Protein AF-0000000084948182 (afdb_homodimer)

Secondary structure (DSSP, 8-state):
---TT---STT-EEEEEEEBGGG--GGGSHHHHHHHHHHHHHHHHHS-EEEEEEEE-SSEEEEEEEE-TT--HHHHHHHHHHHHHHHHHHHHHHS--TTHHHHHHHHHHTTTT-SS--S---BPSS--EEE--SHHHHHHHHHHHHHHHHHTTS-SSGGGSTTBTHHHHTT---SS--------/---TT---STT-EEEEEEEBGGG--GGGSHHHHHHHHHHHHHHHHHS-EEEEEEEE-SSEEEEEEEE-TT--HHHHHHHHHHHHHHHHHHHHHHS--TTHHHHHHHHHHTTTT-SS--S---BPSS--EEE--SHHHHHHHHHHHHHHHHHTTS-SSGGGSTTBTHHHHTT---SS--------

Organism: Flavobacterium columnare (strain ATCC 49512 / CIP 103533 / TG 44/87) (NCBI:txid1041826)

Radius of gyration: 22.29 Å; Cα contacts (8 Å, |Δi|>4): 645; chains: 2; bounding box: 52×66×44 Å

InterPro domains:
  IPR002686 Transposase IS200-like [PF01797] (32-114)
  IPR002686 Transposase IS200-like [SM01321] (9-148)
  IPR036515 Transposase IS200-like superfamily [G3DSA:3.30.70.1290] (1-178)
  IPR036515 Transposase IS200-like superfamily [SSF143422] (1-153)
  IPR052715 REP-associated tyrosine transposase [PTHR36966] (4-156)

Foldseek 3Di:
DPPPFFQQDAPFKKKWKWFWVVNQQLQVDPVLLVLLQVLVVCCVVPVQKAWAKWDDGRTMIITTIHHHPPGGPNVSVVVSQVSSQVVSLCCLVPDDDPCNVVQQVVQQVVCVVPPDPDRGGTIDPDIGIDTDDDLVSVVVSRCVRQCVCCVVPVDVGSCVRARICVVVVVVHDHSHDHDHDPSD/DPPPQFQQDAPFKKKWKWFWVVNQQLQVDPVLLVLLQVLVVCCVVPVQKAWAKWDDGRTMIITTIHHHPPGGPNVSVVVSQVSSQVVSLCCLVPDDDPCNVVQQVVQQVVCVVPPDPDRGGTIDPDIRIDTDDDLVVVVVSRCVRQCVCCVVPVDVGSCPRAAICVVVVVVHDHSHDHDHDPSD

Solvent-accessible surface area (backbone atoms only — not comparable to full-atom values): 19674 Å² total; per-residue (Å²): 129,90,70,79,47,66,53,80,58,67,72,46,45,31,40,33,39,42,41,28,42,66,53,44,58,64,41,74,39,49,71,47,44,47,52,52,46,53,51,52,51,47,34,40,76,74,48,37,38,42,41,53,36,33,23,61,47,41,33,37,36,37,36,32,31,29,21,32,95,85,31,47,41,58,58,52,52,50,50,50,51,54,53,46,39,54,51,48,52,48,45,43,71,76,39,97,49,86,40,36,67,66,50,52,52,50,21,32,58,66,21,69,83,47,88,61,98,52,69,63,39,48,60,41,87,76,39,61,40,41,81,54,87,45,69,70,52,47,52,50,49,51,50,50,43,31,37,47,48,30,77,52,48,48,13,86,45,40,54,36,34,42,59,26,38,32,12,55,78,67,73,43,86,66,87,66,89,58,52,80,76,78,86,118,128,92,72,73,49,67,56,81,59,67,71,45,45,31,40,33,40,42,42,29,43,66,54,44,58,63,41,73,39,50,71,48,45,49,52,52,46,52,52,51,52,47,34,39,75,73,47,36,39,45,40,53,38,33,21,62,46,41,30,37,34,38,36,33,32,29,20,32,96,84,31,48,42,57,57,52,51,50,51,50,51,54,52,46,38,54,50,49,51,49,46,43,71,76,40,97,50,87,41,34,66,65,50,52,52,48,21,32,57,66,22,70,83,47,87,60,99,53,69,64,38,47,59,41,87,75,38,64,39,42,80,54,87,46,70,69,51,47,51,51,50,51,49,49,44,33,37,47,49,32,75,53,47,48,15,84,47,39,53,38,34,42,61,27,36,32,12,56,80,66,71,42,85,66,89,66,88,58,52,81,76,79,86,120

Nearest PDB structures (foldseek):
  2xma-assembly1_B  TM=6.933E-01  e=3.700E-06  Deinococcus radiodurans
  2a6m-assembly2_A-2  TM=6.933E-01  e=4.377E-05  Helicobacter pylori
  2xo6-assembly1_D  TM=6.467E-01  e=1.961E-05  Deinococcus radiodurans
  2f5g-assembly1_B  TM=6.924E-01  e=6.744E-05  Saccharolobus solfataricus
  2xqc-assembly1_A  TM=6.250E-01  e=2.219E-05  Deinococcus radiodurans

Sequence (368 aa):
MSTKYKATTTEECYFITITTVGWIDVFTRLNQKQNIIKALQYCQSNKGLEIYAYCIMSNHIHILCKATKGFILSDIIRDFKKFTSKKNIQTIIDEPESRREWMLDYFKKSCEHLKRHQTYKVWQDGYHAEHIFSNKFIKQKLEYIHFNPVKDKIVALPKDYYFSSARNYAGLENDLEVILLSLFMSTKYKATTTEECYFITITTVGWIDVFTRLNQKQNIIKALQYCQSNKGLEIYAYCIMSNHIHILCKATKGFILSDIIRDFKKFTSKKNIQTIIDEPESRREWMLDYFKKSCEHLKRHQTYKVWQDGYHAEHIFSNKFIKQKLEYIHFNPVKDKIVALPKDYYFSSARNYAGLENDLEVILLSLF

pLDDT: mean 91.99, std 14.53, range [26.12, 98.94]

Structure (mmCIF, N/CA/C/O backbone):
data_AF-0000000084948182-model_v1
#
loop_
_entity.id
_entity.type
_entity.pdbx_description
1 polymer 'Transposase IS200-like domain-containing protein'
#
loop_
_atom_site.group_PDB
_atom_site.id
_atom_site.type_symbol
_atom_site.label_atom_id
_atom_site.label_alt_id
_atom_site.label_comp_id
_atom_site.label_asym_id
_atom_site.label_entity_id
_atom_site.label_seq_id
_atom_site.pdbx_PDB_ins_code
_atom_site.Cartn_x
_atom_site.Cartn_y
_atom_site.Cartn_z
_atom_site.occupancy
_atom_site.B_iso_or_equiv
_atom_site.auth_seq_id
_atom_site.auth_comp_id
_atom_site.auth_asym_id
_atom_site.auth_atom_id
_atom_site.pdbx_PDB_model_num
ATOM 1 N N . MET A 1 1 ? 13.398 31.297 -2.914 1 26.12 1 MET A N 1
ATOM 2 C CA . MET A 1 1 ? 12.875 30.547 -1.781 1 26.12 1 MET A CA 1
ATOM 3 C C . MET A 1 1 ? 11.344 30.5 -1.825 1 26.12 1 MET A C 1
ATOM 5 O O . MET A 1 1 ? 10.68 31.5 -1.564 1 26.12 1 MET A O 1
ATOM 9 N N . SER A 1 2 ? 10.539 29.781 -2.709 1 31.64 2 SER A N 1
ATOM 10 C CA . SER A 1 2 ? 9.211 30.078 -3.242 1 31.64 2 SER A CA 1
ATOM 11 C C . SER A 1 2 ? 8.164 30.125 -2.133 1 31.64 2 SER A C 1
ATOM 13 O O . SER A 1 2 ? 8.039 29.188 -1.353 1 31.64 2 SER A O 1
ATOM 15 N N . THR A 1 3 ? 7.836 31.234 -1.439 1 33.69 3 THR A N 1
ATOM 16 C CA . THR A 1 3 ? 6.984 31.781 -0.388 1 33.69 3 THR A CA 1
ATOM 17 C C . THR A 1 3 ? 5.57 31.219 -0.487 1 33.69 3 THR A C 1
ATOM 19 O O . THR A 1 3 ? 4.715 31.516 0.351 1 33.69 3 THR A O 1
ATOM 22 N N . LYS A 1 4 ? 5.066 30.922 -1.655 1 41.5 4 LYS A N 1
ATOM 23 C CA . LYS A 1 4 ? 3.643 30.891 -1.971 1 41.5 4 LYS A CA 1
ATOM 24 C C . LYS A 1 4 ? 2.898 29.922 -1.065 1 41.5 4 LYS A C 1
ATOM 26 O O . LYS A 1 4 ? 1.697 30.078 -0.833 1 41.5 4 LYS A O 1
ATOM 31 N N . TYR A 1 5 ? 3.352 28.672 -0.792 1 43.38 5 TYR A N 1
ATOM 32 C CA . TYR A 1 5 ? 2.457 27.625 -0.326 1 43.38 5 TYR A CA 1
ATOM 33 C C . TYR A 1 5 ? 2.475 27.516 1.194 1 43.38 5 TYR A C 1
ATOM 35 O O . TYR A 1 5 ? 2.15 26.469 1.76 1 43.38 5 TYR A O 1
ATOM 43 N N . LYS A 1 6 ? 3.115 28.578 1.906 1 45 6 LYS A N 1
ATOM 44 C CA . LYS A 1 6 ? 3.193 28.5 3.361 1 45 6 LYS A CA 1
ATOM 45 C C . LYS A 1 6 ? 1.961 29.109 4.016 1 45 6 LYS A C 1
ATOM 47 O O . LYS A 1 6 ? 1.535 30.203 3.641 1 45 6 LYS A O 1
ATOM 52 N N . ALA A 1 7 ? 0.989 28.406 4.711 1 50.91 7 ALA A N 1
ATOM 53 C CA . ALA A 1 7 ? -0.194 28.859 5.438 1 50.91 7 ALA A CA 1
ATOM 54 C C . ALA A 1 7 ? 0.195 29.656 6.68 1 50.91 7 ALA A C 1
ATOM 56 O O . ALA A 1 7 ? 0.324 29.094 7.77 1 50.91 7 ALA A O 1
ATOM 57 N N . THR A 1 8 ? 0.703 30.891 6.574 1 44.62 8 THR A N 1
ATOM 58 C CA . THR A 1 8 ? 1.106 31.719 7.707 1 44.62 8 THR A CA 1
ATOM 59 C C . THR A 1 8 ? -0.109 32.375 8.359 1 44.62 8 THR A C 1
ATOM 61 O O . THR A 1 8 ? 0.02 33.062 9.375 1 44.62 8 THR A O 1
ATOM 64 N N . THR A 1 9 ? -1.316 32.25 7.621 1 49.97 9 THR A N 1
ATOM 65 C CA . THR A 1 9 ? -2.441 32.938 8.234 1 49.97 9 THR A CA 1
ATOM 66 C C . THR A 1 9 ? -3.176 32.031 9.211 1 49.97 9 THR A C 1
ATOM 68 O O . THR A 1 9 ? -3.227 30.812 9.008 1 49.97 9 THR A O 1
ATOM 71 N N . THR A 1 10 ? -3.564 32.562 10.438 1 61.81 10 THR A N 1
ATOM 72 C CA . THR A 1 10 ? -4.387 31.875 11.438 1 61.81 10 THR A CA 1
ATOM 73 C C . THR A 1 10 ? -5.824 31.734 10.945 1 61.81 10 THR A C 1
ATOM 75 O O . THR A 1 10 ? -6.27 32.5 10.078 1 61.81 10 THR A O 1
ATOM 78 N N . GLU A 1 11 ? -6.445 30.656 11.172 1 66.56 11 GLU A N 1
ATOM 79 C CA . GLU A 1 11 ? -7.879 30.391 11.102 1 66.56 11 GLU A CA 1
ATOM 80 C C . GLU A 1 11 ? -8.32 30.125 9.656 1 66.56 11 GLU A C 1
ATOM 82 O O . GLU A 1 11 ? -9.445 30.469 9.281 1 66.56 11 GLU A O 1
ATOM 87 N N . GLU A 1 12 ? -7.387 29.859 8.789 1 85.25 12 GLU A N 1
ATOM 88 C CA . GLU A 1 12 ? -7.777 29.469 7.441 1 85.25 12 GLU A CA 1
ATOM 89 C C . GLU A 1 12 ? -7.637 27.969 7.246 1 85.25 12 GLU A C 1
ATOM 91 O O . GLU A 1 12 ? -6.777 27.328 7.855 1 85.25 12 GLU A O 1
ATOM 96 N N . CYS A 1 13 ? -8.547 27.5 6.445 1 92.38 13 CYS A N 1
ATOM 97 C CA . CYS A 1 13 ? -8.547 26.078 6.129 1 92.38 13 CYS A CA 1
ATOM 98 C C . CYS A 1 13 ? -7.613 25.781 4.961 1 92.38 13 CYS A C 1
ATOM 100 O O . CYS A 1 13 ? -7.59 26.516 3.977 1 92.38 13 CYS A O 1
ATOM 102 N N . TYR A 1 14 ? -6.777 24.75 5.102 1 96.06 14 TYR A N 1
ATOM 103 C CA . TYR A 1 14 ? -5.809 24.391 4.074 1 96.06 14 TYR A CA 1
ATOM 104 C C . TYR A 1 14 ? -5.898 22.906 3.734 1 96.06 14 TYR A C 1
ATOM 106 O O . TYR A 1 14 ? -6.18 22.078 4.609 1 96.06 14 TYR A O 1
ATOM 114 N N . PHE A 1 15 ? -5.695 22.625 2.447 1 97.5 15 PHE A N 1
ATOM 115 C CA . PHE A 1 15 ? -5.367 21.266 2.006 1 97.5 15 PHE A CA 1
ATOM 116 C C . PHE A 1 15 ? -3.855 21.078 1.947 1 97.5 15 PHE A C 1
ATOM 118 O O . PHE A 1 15 ? -3.156 21.797 1.236 1 97.5 15 PHE A O 1
ATOM 125 N N . ILE A 1 16 ? -3.318 20.109 2.695 1 97.44 16 ILE A N 1
ATOM 126 C CA . ILE A 1 16 ? -1.871 19.922 2.725 1 97.44 16 ILE A CA 1
ATOM 127 C C . ILE A 1 16 ? -1.526 18.484 2.309 1 97.44 16 ILE A C 1
ATOM 129 O O . ILE A 1 16 ? -2.316 17.562 2.52 1 97.44 16 ILE A O 1
ATOM 133 N N . THR A 1 17 ? -0.4 18.344 1.721 1 98.19 17 THR A N 1
ATOM 134 C CA . THR A 1 17 ? 0.191 17.047 1.374 1 98.19 17 THR A CA 1
ATOM 135 C C . THR A 1 17 ? 1.615 16.953 1.913 1 98.19 17 THR A C 1
ATOM 137 O O . THR A 1 17 ? 2.447 17.812 1.656 1 98.19 17 THR A O 1
ATOM 140 N N . ILE A 1 18 ? 1.878 15.969 2.684 1 98.25 18 ILE A N 1
ATOM 141 C CA . ILE A 1 18 ? 3.207 15.656 3.199 1 98.25 18 ILE A CA 1
ATOM 142 C C . ILE A 1 18 ? 3.703 14.352 2.588 1 98.25 18 ILE A C 1
ATOM 144 O O . ILE A 1 18 ? 2.982 13.352 2.582 1 98.25 18 ILE A O 1
ATOM 148 N N . THR A 1 19 ? 4.906 14.375 2.076 1 98.5 19 THR A N 1
ATOM 149 C CA . THR A 1 19 ? 5.414 13.258 1.297 1 98.5 19 THR A CA 1
ATOM 150 C C . THR A 1 19 ? 6.766 12.789 1.836 1 98.5 19 THR A C 1
ATOM 152 O O . THR A 1 19 ? 7.598 13.609 2.232 1 98.5 19 THR A O 1
ATOM 155 N N . THR A 1 20 ? 7.039 11.547 1.843 1 98.69 20 THR A N 1
ATOM 156 C CA . THR A 1 20 ? 8.328 11.008 2.264 1 98.69 20 THR A CA 1
ATOM 157 C C . THR A 1 20 ? 9.391 11.266 1.203 1 98.69 20 THR A C 1
ATOM 159 O O . THR A 1 20 ? 9.086 11.32 0.011 1 98.69 20 THR A O 1
ATOM 162 N N . VAL A 1 21 ? 10.594 11.406 1.642 1 97.88 21 VAL A N 1
ATOM 163 C CA . VAL A 1 21 ? 11.688 11.586 0.697 1 97.88 21 VAL A CA 1
ATOM 164 C C . VAL A 1 21 ? 11.82 10.344 -0.182 1 97.88 21 VAL A C 1
ATOM 166 O O . VAL A 1 21 ? 11.672 9.219 0.298 1 97.88 21 VAL A O 1
ATOM 169 N N . GLY A 1 22 ? 12.039 10.57 -1.475 1 97.69 22 GLY A N 1
ATOM 170 C CA . GLY A 1 22 ? 12.18 9.477 -2.418 1 97.69 22 GLY A CA 1
ATOM 171 C C . GLY A 1 22 ? 10.875 8.75 -2.689 1 97.69 22 GLY A C 1
ATOM 172 O O . GLY A 1 22 ? 10.867 7.715 -3.363 1 97.69 22 GLY A O 1
ATOM 173 N N . TRP A 1 23 ? 9.797 9.242 -2.078 1 98.5 23 TRP A N 1
ATOM 174 C CA . TRP A 1 23 ? 8.5 8.594 -2.203 1 98.5 23 TRP A CA 1
ATOM 175 C C . TRP A 1 23 ? 8.547 7.156 -1.686 1 98.5 23 TRP A C 1
ATOM 177 O O . TRP A 1 23 ? 7.91 6.266 -2.248 1 98.5 23 TRP A O 1
ATOM 187 N N . ILE A 1 24 ? 9.453 7.004 -0.713 1 98.75 24 ILE A N 1
ATOM 188 C CA . ILE A 1 24 ? 9.562 5.688 -0.094 1 98.75 24 ILE A CA 1
ATOM 189 C C . ILE A 1 24 ? 8.25 5.332 0.598 1 98.75 24 ILE A C 1
ATOM 191 O O . ILE A 1 24 ? 7.664 6.16 1.296 1 98.75 24 ILE A O 1
ATOM 195 N N . ASP A 1 25 ? 7.762 4.121 0.444 1 98.81 25 ASP A N 1
ATOM 196 C CA . ASP A 1 25 ? 6.457 3.676 0.923 1 98.81 25 ASP A CA 1
ATOM 197 C C . ASP A 1 25 ? 6.52 3.266 2.393 1 98.81 25 ASP A C 1
ATOM 199 O O . ASP A 1 25 ? 6.254 2.111 2.73 1 98.81 25 ASP A O 1
ATOM 203 N N . VAL A 1 26 ? 6.727 4.215 3.195 1 98.81 26 VAL A N 1
ATOM 204 C CA . VAL A 1 26 ? 6.895 3.996 4.629 1 98.81 26 VAL A CA 1
ATOM 205 C C . VAL A 1 26 ? 5.586 3.494 5.23 1 98.81 26 VAL A C 1
ATOM 207 O O . VAL A 1 26 ? 5.59 2.643 6.125 1 98.81 26 VAL A O 1
ATOM 210 N N . PHE A 1 27 ? 4.469 3.871 4.688 1 98.75 27 PHE A N 1
ATOM 211 C CA . PHE A 1 27 ? 3.172 3.689 5.332 1 98.75 27 PHE A CA 1
ATOM 212 C C . PHE A 1 27 ? 2.457 2.463 4.777 1 98.75 27 PHE A C 1
ATOM 214 O O . PHE A 1 27 ? 1.226 2.422 4.738 1 98.75 27 PHE A O 1
ATOM 221 N N . THR A 1 28 ? 3.244 1.509 4.301 1 98.56 28 THR A N 1
ATOM 222 C CA . THR A 1 28 ? 2.682 0.196 4.004 1 98.56 28 THR A CA 1
ATOM 223 C C . THR A 1 28 ? 2.676 -0.685 5.25 1 98.56 28 THR A C 1
ATOM 225 O O . THR A 1 28 ? 2.035 -1.737 5.273 1 98.56 28 THR A O 1
ATOM 228 N N . ARG A 1 29 ? 3.34 -0.241 6.277 1 98.56 29 ARG A N 1
ATOM 229 C CA . ARG A 1 29 ? 3.377 -0.957 7.547 1 98.56 29 ARG A CA 1
ATOM 230 C C . ARG A 1 29 ? 2.418 -0.333 8.555 1 98.56 29 ARG A C 1
ATOM 232 O O . ARG A 1 29 ? 2.391 0.888 8.719 1 98.56 29 ARG A O 1
ATOM 239 N N . LEU A 1 30 ? 1.745 -1.144 9.25 1 98.5 30 LEU A N 1
ATOM 240 C CA . LEU A 1 30 ? 0.705 -0.708 10.18 1 98.5 30 LEU A CA 1
ATOM 241 C C . LEU A 1 30 ? 1.296 0.139 11.305 1 98.5 30 LEU A C 1
ATOM 243 O O . LEU A 1 30 ? 0.724 1.165 11.68 1 98.5 30 LEU A O 1
ATOM 247 N N . ASN A 1 31 ? 2.412 -0.302 11.844 1 98.75 31 ASN A N 1
ATOM 248 C CA . ASN A 1 31 ? 3.016 0.418 12.953 1 98.75 31 ASN A CA 1
ATOM 249 C C . ASN A 1 31 ? 3.393 1.844 12.562 1 98.75 31 ASN A C 1
ATOM 251 O O . ASN A 1 31 ? 3.281 2.766 13.375 1 98.75 31 ASN A O 1
ATOM 255 N N . GLN A 1 32 ? 3.787 2.035 11.352 1 98.88 32 GLN A N 1
ATOM 256 C CA . GLN A 1 32 ? 4.129 3.367 10.859 1 98.88 32 GLN A CA 1
ATOM 257 C C . GLN A 1 32 ? 2.881 4.234 10.719 1 98.88 32 GLN A C 1
ATOM 259 O O . GLN A 1 32 ? 2.902 5.422 11.062 1 98.88 32 GLN A O 1
ATOM 264 N N . LYS A 1 33 ? 1.745 3.658 10.227 1 98.75 33 LYS A N 1
ATOM 265 C CA . LYS A 1 33 ? 0.487 4.395 10.141 1 98.75 33 LYS A CA 1
ATOM 266 C C . LYS A 1 33 ? -0.016 4.789 11.531 1 98.75 33 LYS A C 1
ATOM 268 O O . LYS A 1 33 ? -0.55 5.883 11.711 1 98.75 33 LYS A O 1
ATOM 273 N N . GLN A 1 34 ? 0.197 3.906 12.438 1 98.69 34 GLN A N 1
ATOM 274 C CA . GLN A 1 34 ? -0.22 4.184 13.805 1 98.69 34 GLN A CA 1
ATOM 275 C C . GLN A 1 34 ? 0.566 5.352 14.391 1 98.69 34 GLN A C 1
ATOM 277 O O . GLN A 1 34 ? 0.018 6.16 15.148 1 98.69 34 GLN A O 1
ATOM 282 N N . ASN A 1 35 ? 1.878 5.434 14.094 1 98.81 35 ASN A N 1
ATOM 283 C CA . ASN A 1 35 ? 2.674 6.582 14.508 1 98.81 35 ASN A CA 1
ATOM 284 C C . ASN A 1 35 ? 2.066 7.891 14.008 1 98.81 35 ASN A C 1
ATOM 286 O O . ASN A 1 35 ? 2 8.875 14.75 1 98.81 35 ASN A O 1
ATOM 290 N N . ILE A 1 36 ? 1.601 7.879 12.75 1 98.94 36 ILE A N 1
ATOM 291 C CA . ILE A 1 36 ? 1.015 9.062 12.133 1 98.94 36 ILE A CA 1
ATOM 292 C C . ILE A 1 36 ? -0.289 9.43 12.844 1 98.94 36 ILE A C 1
ATOM 294 O O . ILE A 1 36 ? -0.514 10.586 13.188 1 98.94 36 ILE A O 1
ATOM 298 N N . ILE A 1 37 ? -1.114 8.414 13.102 1 98.94 37 ILE A N 1
ATOM 299 C CA . ILE A 1 37 ? -2.404 8.617 13.75 1 98.94 37 ILE A CA 1
ATOM 300 C C . ILE A 1 37 ? -2.197 9.219 15.141 1 98.94 37 ILE A C 1
ATOM 302 O O . ILE A 1 37 ? -2.824 10.227 15.484 1 98.94 37 ILE A O 1
ATOM 306 N N . LYS A 1 38 ? -1.292 8.672 15.844 1 98.88 38 LYS A N 1
ATOM 307 C CA . LYS A 1 38 ? -1.02 9.156 17.203 1 98.88 38 LYS A CA 1
ATOM 308 C C . LYS A 1 38 ? -0.509 10.594 17.172 1 98.88 38 LYS A C 1
ATOM 310 O O . LYS A 1 38 ? -0.898 11.414 18.016 1 98.88 38 LYS A O 1
ATOM 315 N N . ALA A 1 39 ? 0.345 10.883 16.266 1 98.94 39 ALA A N 1
ATOM 316 C CA . ALA A 1 39 ? 0.902 12.227 16.141 1 98.94 39 ALA A CA 1
ATOM 317 C C . ALA A 1 39 ? -0.183 13.242 15.781 1 98.94 39 ALA A C 1
ATOM 319 O O . ALA A 1 39 ? -0.206 14.352 16.312 1 98.94 39 ALA A O 1
ATOM 320 N N . LEU A 1 40 ? -1.116 12.883 14.875 1 98.88 40 LEU A N 1
ATOM 321 C CA . LEU A 1 40 ? -2.213 13.766 14.5 1 98.88 40 LEU A CA 1
ATOM 322 C C . LEU A 1 40 ? -3.15 14 15.68 1 98.88 40 LEU A C 1
ATOM 324 O O . LEU A 1 40 ? -3.609 15.117 15.906 1 98.88 40 LEU A O 1
ATOM 328 N N . GLN A 1 41 ? -3.406 12.938 16.453 1 98.88 41 GLN A N 1
ATOM 329 C CA . GLN A 1 41 ? -4.223 13.055 17.656 1 98.88 41 GLN A CA 1
ATOM 330 C C . GLN A 1 41 ? -3.604 14.039 18.641 1 98.88 41 GLN A C 1
ATOM 332 O O . GLN A 1 41 ? -4.312 14.852 19.25 1 98.88 41 GLN A O 1
ATOM 337 N N . TYR A 1 42 ? -2.309 13.938 18.797 1 98.88 42 TYR A N 1
ATOM 338 C CA . TYR A 1 42 ? -1.604 14.859 19.672 1 98.88 42 TYR A CA 1
ATOM 339 C C . TYR A 1 42 ? -1.778 16.297 19.219 1 98.88 42 TYR A C 1
ATOM 341 O O . TYR A 1 42 ? -2.045 17.188 20.016 1 98.88 42 TYR A O 1
ATOM 349 N N . CYS A 1 43 ? -1.619 16.562 17.891 1 98.75 43 CYS A N 1
ATOM 350 C CA . CYS A 1 43 ? -1.771 17.906 17.359 1 98.75 43 CYS A CA 1
ATOM 351 C C . CYS A 1 43 ? -3.193 18.406 17.547 1 98.75 43 CYS A C 1
ATOM 353 O O . CYS A 1 43 ? -3.398 19.594 17.828 1 98.75 43 CYS A O 1
ATOM 355 N N . GLN A 1 44 ? -4.188 17.531 17.391 1 98.5 44 GLN A N 1
ATOM 356 C CA . GLN A 1 44 ? -5.578 17.922 17.625 1 98.5 44 GLN A CA 1
ATOM 357 C C . GLN A 1 44 ? -5.797 18.328 19.078 1 98.5 44 GLN A C 1
ATOM 359 O O . GLN A 1 44 ? -6.422 19.359 19.359 1 98.5 44 GLN A O 1
ATOM 364 N N . SER A 1 45 ? -5.199 17.609 19.984 1 98.25 45 SER A N 1
ATOM 365 C CA . SER A 1 45 ? -5.477 17.781 21.406 1 98.25 45 SER A CA 1
ATOM 366 C C . SER A 1 45 ? -4.633 18.906 22 1 98.25 45 SER A C 1
ATOM 368 O O . SER A 1 45 ? -5.066 19.578 22.938 1 98.25 45 SER A O 1
ATOM 370 N N . ASN A 1 46 ? -3.439 19.156 21.375 1 98.38 46 ASN A N 1
ATOM 371 C CA . ASN A 1 46 ? -2.494 19.984 22.094 1 98.38 46 ASN A CA 1
ATOM 372 C C . ASN A 1 46 ? -2.059 21.188 21.266 1 98.38 46 ASN A C 1
ATOM 374 O O . ASN A 1 46 ? -1.468 22.141 21.781 1 98.38 46 ASN A O 1
ATOM 378 N N . LYS A 1 47 ? -2.418 21.141 19.984 1 97.69 47 LYS A N 1
ATOM 379 C CA . LYS A 1 47 ? -1.843 22.172 19.141 1 97.69 47 LYS A CA 1
ATOM 380 C C . LYS A 1 47 ? -2.922 22.891 18.312 1 97.69 47 LYS A C 1
ATOM 382 O O . LYS A 1 47 ? -2.625 23.516 17.297 1 97.69 47 LYS A O 1
ATOM 387 N N . GLY A 1 48 ? -4.176 22.688 18.688 1 96.94 48 GLY A N 1
ATOM 388 C CA . GLY A 1 48 ? -5.27 23.406 18.062 1 96.94 48 GLY A CA 1
ATOM 389 C C . GLY A 1 48 ? -5.523 22.984 16.625 1 96.94 48 GLY A C 1
ATOM 390 O O . GLY A 1 48 ? -6.074 23.75 15.828 1 96.94 48 GLY A O 1
ATOM 391 N N . LEU A 1 49 ? -5.035 21.812 16.234 1 98.06 49 LEU A N 1
ATOM 392 C CA . LEU A 1 49 ? -5.25 21.328 14.875 1 98.06 49 LEU A CA 1
ATOM 393 C C . LEU A 1 49 ? -6.664 20.781 14.711 1 98.06 49 LEU A C 1
AT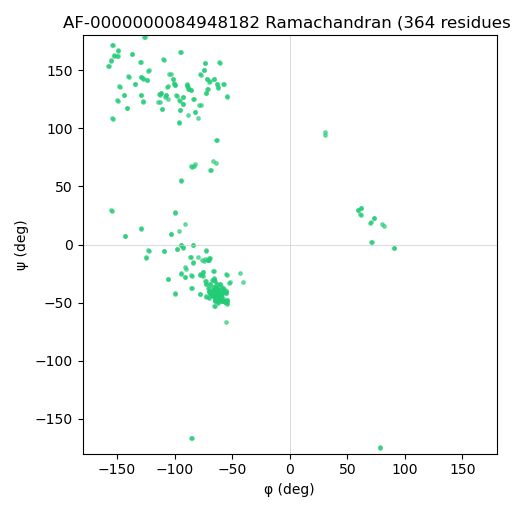OM 395 O O . LEU A 1 49 ? -7.066 19.859 15.422 1 98.06 49 LEU A O 1
ATOM 399 N N . GLU A 1 50 ? -7.41 21.344 13.82 1 97.69 50 GLU A N 1
ATOM 400 C CA . GLU A 1 50 ? -8.68 20.781 13.375 1 97.69 50 GLU A CA 1
ATOM 401 C C . GLU A 1 50 ? -8.508 20.031 12.055 1 97.69 50 GLU A C 1
ATOM 403 O O . GLU A 1 50 ? -7.938 20.562 11.102 1 97.69 50 GLU A O 1
ATOM 408 N N . ILE A 1 51 ? -8.969 18.859 12.047 1 98.38 51 ILE A N 1
ATOM 409 C CA . ILE A 1 51 ? -8.898 18.031 10.844 1 98.38 51 ILE A CA 1
ATOM 410 C C . ILE A 1 51 ? -10.305 17.781 10.312 1 98.38 51 ILE A C 1
ATOM 412 O O . ILE A 1 51 ? -11.195 17.359 11.055 1 98.38 51 ILE A O 1
ATOM 416 N N . TYR A 1 52 ? -10.5 18.031 9.055 1 97.56 52 TYR A N 1
ATOM 417 C CA . TYR A 1 52 ? -11.797 17.844 8.422 1 97.56 52 TYR A CA 1
ATOM 418 C C . TYR A 1 52 ? -11.812 16.609 7.531 1 97.56 52 TYR A C 1
ATOM 420 O O . TYR A 1 52 ? -12.859 16 7.32 1 97.56 52 TYR A O 1
ATOM 428 N N . ALA A 1 53 ? -10.68 16.266 6.988 1 98.56 53 ALA A N 1
ATOM 429 C CA . ALA A 1 53 ? -10.484 15.055 6.195 1 98.56 53 ALA A CA 1
ATOM 430 C C . ALA A 1 53 ? -9.016 14.648 6.164 1 98.56 53 ALA A C 1
ATOM 432 O O . ALA A 1 53 ? -8.125 15.484 6.332 1 98.56 53 ALA A O 1
ATOM 433 N N . TYR A 1 54 ? -8.789 13.406 5.988 1 98.88 54 TYR A N 1
ATOM 434 C CA . TYR A 1 54 ? -7.434 12.906 5.816 1 98.88 54 TYR A CA 1
ATOM 435 C C . TYR A 1 54 ? -7.438 11.586 5.055 1 98.88 54 TYR A C 1
ATOM 437 O O . TYR A 1 54 ? -8.469 10.914 4.961 1 98.88 54 TYR A O 1
ATOM 445 N N . CYS A 1 55 ? -6.383 11.25 4.48 1 98.94 55 CYS A N 1
ATOM 446 C CA . CYS A 1 55 ? -6.074 9.945 3.904 1 98.94 55 CYS A CA 1
ATOM 447 C C . CYS A 1 55 ? -4.578 9.656 3.973 1 98.94 55 CYS A C 1
ATOM 449 O O . CYS A 1 55 ? -3.766 10.461 3.525 1 98.94 55 CYS A O 1
ATOM 451 N N . ILE A 1 56 ? -4.219 8.531 4.594 1 98.94 56 ILE A N 1
ATOM 452 C CA . ILE A 1 56 ? -2.824 8.102 4.66 1 98.94 56 ILE A CA 1
ATOM 453 C C . ILE A 1 56 ? -2.537 7.102 3.539 1 98.94 56 ILE A C 1
ATOM 455 O O . ILE A 1 56 ? -2.932 5.938 3.621 1 98.94 56 ILE A O 1
ATOM 459 N N . MET A 1 57 ? -1.858 7.566 2.541 1 98.75 57 MET A N 1
ATOM 460 C CA . MET A 1 57 ? -1.438 6.688 1.451 1 98.75 57 MET A CA 1
ATOM 461 C C . MET A 1 57 ? -0.126 5.988 1.79 1 98.75 57 MET A C 1
ATOM 463 O O . MET A 1 57 ? 0.303 5.992 2.945 1 98.75 57 MET A O 1
ATOM 467 N N . SER A 1 58 ? 0.522 5.383 0.838 1 98.69 58 SER A N 1
ATOM 468 C CA . SER A 1 58 ? 1.683 4.555 1.152 1 98.69 58 SER A CA 1
ATOM 469 C C . SER A 1 58 ? 2.916 5.41 1.422 1 98.69 58 SER A C 1
ATOM 471 O O . SER A 1 58 ? 3.832 4.984 2.127 1 98.69 58 SER A O 1
ATOM 473 N N . ASN A 1 59 ? 2.922 6.672 0.815 1 98.75 59 ASN A N 1
ATOM 474 C CA . ASN A 1 59 ? 4.137 7.465 0.956 1 98.75 59 ASN A CA 1
ATOM 475 C C . ASN A 1 59 ? 3.822 8.953 1.123 1 98.75 59 ASN A C 1
ATOM 477 O O . ASN A 1 59 ? 4.723 9.789 1.079 1 98.75 59 ASN A O 1
ATOM 481 N N . HIS A 1 60 ? 2.52 9.258 1.271 1 98.75 60 HIS A N 1
ATOM 482 C CA . HIS A 1 60 ? 2.094 10.625 1.518 1 98.75 60 HIS A CA 1
ATOM 483 C C . HIS A 1 60 ? 0.778 10.664 2.289 1 98.75 60 HIS A C 1
ATOM 485 O O . HIS A 1 60 ? 0.079 9.656 2.383 1 98.75 60 HIS A O 1
ATOM 491 N N . ILE A 1 61 ? 0.523 11.805 2.842 1 98.81 61 ILE A N 1
ATOM 492 C CA . ILE A 1 61 ? -0.679 12.047 3.633 1 98.81 61 ILE A CA 1
ATOM 493 C C . ILE A 1 61 ? -1.383 13.305 3.139 1 98.81 61 ILE A C 1
ATOM 495 O O . ILE A 1 61 ? -0.744 14.344 2.938 1 98.81 61 ILE A O 1
ATOM 499 N N . HIS A 1 62 ? -2.623 13.164 2.883 1 98.81 62 HIS A N 1
ATOM 500 C CA . HIS A 1 62 ? -3.475 14.312 2.604 1 98.81 62 HIS A CA 1
ATOM 501 C C . HIS A 1 62 ? -4.285 14.711 3.832 1 98.81 62 HIS A C 1
ATOM 503 O O . HIS A 1 62 ? -4.879 13.859 4.492 1 98.81 62 HIS A O 1
ATOM 509 N N . ILE A 1 63 ? -4.359 15.992 4.066 1 98.5 63 ILE A N 1
ATOM 510 C CA . ILE A 1 63 ? -5.125 16.469 5.207 1 98.5 63 ILE A CA 1
ATOM 511 C C . ILE A 1 63 ? -5.816 17.781 4.852 1 98.5 63 ILE A C 1
ATOM 513 O O . ILE A 1 63 ? -5.207 18.672 4.242 1 98.5 63 ILE A O 1
ATOM 517 N N . LEU A 1 64 ? -7.051 17.891 5.062 1 97.69 64 LEU A N 1
ATOM 518 C CA . LEU A 1 64 ? -7.805 19.141 5.109 1 97.69 64 LEU A CA 1
ATOM 519 C C . LEU A 1 64 ? -7.945 19.625 6.543 1 97.69 64 LEU A C 1
ATOM 521 O O . LEU A 1 64 ? -8.594 18.984 7.367 1 97.69 64 LEU A O 1
ATOM 525 N N . CYS A 1 65 ? -7.32 20.812 6.781 1 97.12 65 CYS A N 1
ATOM 526 C CA . CYS A 1 65 ? -7.195 21.172 8.195 1 97.12 65 CYS A CA 1
ATOM 527 C C . CYS A 1 65 ? -7.105 22.672 8.375 1 97.12 65 CYS A C 1
ATOM 529 O O . CYS A 1 65 ? -6.988 23.422 7.402 1 97.12 65 CYS A O 1
ATOM 531 N N . LYS A 1 66 ? -7.168 22.984 9.633 1 95.06 66 LYS A N 1
ATOM 532 C CA . LYS A 1 66 ? -7.105 24.359 10.102 1 95.06 66 LYS A CA 1
ATOM 533 C C . LYS A 1 66 ? -6.43 24.438 11.469 1 95.06 66 LYS A C 1
ATOM 535 O O . LYS A 1 66 ? -6.668 23.609 12.336 1 95.06 66 LYS A O 1
ATOM 540 N N . ALA A 1 67 ? -5.551 25.469 11.547 1 95.94 67 ALA A N 1
ATOM 541 C CA . ALA A 1 67 ? -5.02 25.781 12.875 1 95.94 67 ALA A CA 1
ATOM 542 C C . ALA A 1 67 ? -5.914 26.766 13.602 1 95.94 67 ALA A C 1
ATOM 544 O O . ALA A 1 67 ? -6.34 27.781 13.031 1 95.94 67 ALA A O 1
ATOM 545 N N . THR A 1 68 ? -6.18 26.453 14.859 1 95 68 THR A N 1
ATOM 546 C CA . THR A 1 68 ? -7.043 27.312 15.664 1 95 68 THR A CA 1
ATOM 547 C C . THR A 1 68 ? -6.348 27.719 16.969 1 95 68 THR A C 1
ATOM 549 O O . THR A 1 68 ? -5.176 27.391 17.172 1 95 68 THR A O 1
ATOM 552 N N . LYS A 1 69 ? -7.043 28.531 17.781 1 93.81 69 LYS A N 1
ATOM 553 C CA . LYS A 1 69 ? -6.609 28.906 19.125 1 93.81 69 LYS A CA 1
ATOM 554 C C . LYS A 1 69 ? -5.277 29.641 19.094 1 93.81 69 LYS A C 1
ATOM 556 O O . LYS A 1 69 ? -4.445 29.469 19.984 1 93.81 69 LYS A O 1
ATOM 561 N N . GLY A 1 70 ? -4.992 30.297 17.969 1 92.5 70 GLY A N 1
ATOM 562 C CA . GLY A 1 70 ? -3.812 31.141 17.875 1 92.5 70 GLY A CA 1
ATOM 563 C C . GLY A 1 70 ? -2.588 30.391 17.375 1 92.5 70 GLY A C 1
ATOM 564 O O . GLY A 1 70 ? -1.525 30.984 17.188 1 92.5 70 GLY A O 1
ATOM 565 N N . PHE A 1 71 ? -2.707 29.109 17.156 1 94.44 71 PHE A N 1
ATOM 566 C CA . PHE A 1 71 ? -1.593 28.344 16.609 1 94.44 71 PHE A CA 1
ATOM 567 C C . PHE A 1 71 ? -1.402 28.641 15.133 1 94.44 71 PHE A C 1
ATOM 569 O O . PHE A 1 71 ? -2.338 29.078 14.461 1 94.44 71 PHE A O 1
ATOM 576 N N . ILE A 1 72 ? -0.185 28.406 14.703 1 93.88 72 ILE A N 1
ATOM 577 C CA . ILE A 1 72 ? 0.18 28.609 13.305 1 93.88 72 ILE A CA 1
ATOM 578 C C . ILE A 1 72 ? 0.364 27.25 12.617 1 93.88 72 ILE A C 1
ATOM 580 O O . ILE A 1 72 ? 1.117 26.406 13.102 1 93.88 72 ILE A O 1
ATOM 584 N N . LEU A 1 73 ? -0.307 27.094 11.5 1 95.38 73 LEU A N 1
ATOM 585 C CA . LEU A 1 73 ? -0.321 25.797 10.828 1 95.38 73 LEU A CA 1
ATOM 586 C C . LEU A 1 73 ? 1.093 25.359 10.461 1 95.38 73 LEU A C 1
ATOM 588 O O . LEU A 1 73 ? 1.449 24.188 10.633 1 95.38 73 LEU A O 1
ATOM 592 N N . SER A 1 74 ? 1.905 26.266 9.977 1 94.94 74 SER A N 1
ATOM 593 C CA . SER A 1 74 ? 3.268 25.922 9.578 1 94.94 74 SER A CA 1
ATOM 594 C C . SER A 1 74 ? 4.062 25.375 10.758 1 94.94 74 SER A C 1
ATOM 596 O O . SER A 1 74 ? 4.867 24.453 10.594 1 94.94 74 SER A O 1
ATOM 598 N N . ASP A 1 75 ? 3.828 25.906 11.914 1 96.12 75 ASP A N 1
ATOM 599 C CA . ASP A 1 75 ? 4.508 25.422 13.117 1 96.12 75 ASP A CA 1
ATOM 600 C C . ASP A 1 75 ? 4.023 24.031 13.5 1 96.12 75 ASP A C 1
ATOM 602 O O . ASP A 1 75 ? 4.82 23.188 13.898 1 96.12 75 ASP A O 1
ATOM 606 N N . ILE A 1 76 ? 2.719 23.859 13.391 1 97.5 76 ILE A N 1
ATOM 607 C CA . ILE A 1 76 ? 2.133 22.562 13.719 1 97.5 76 ILE A CA 1
ATOM 608 C C . ILE A 1 76 ? 2.723 21.484 12.812 1 97.5 76 ILE A C 1
ATOM 610 O O . ILE A 1 76 ? 3.166 20.438 13.297 1 97.5 76 ILE A O 1
ATOM 614 N N . ILE A 1 77 ? 2.811 21.766 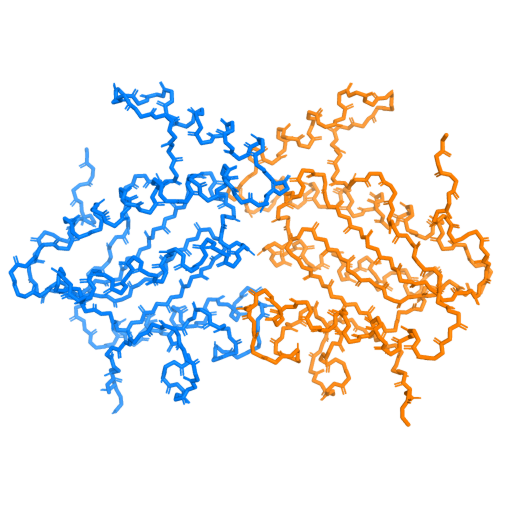11.523 1 97.38 77 ILE A N 1
ATOM 615 C CA . ILE A 1 77 ? 3.285 20.797 10.547 1 97.38 77 ILE A CA 1
ATOM 616 C C . ILE A 1 77 ? 4.777 20.547 10.75 1 97.38 77 ILE A C 1
ATOM 618 O O . ILE A 1 77 ? 5.242 19.406 10.672 1 97.38 77 ILE A O 1
ATOM 622 N N . ARG A 1 78 ? 5.508 21.609 11.008 1 96.62 78 ARG A N 1
ATOM 623 C CA . ARG A 1 78 ? 6.93 21.469 11.312 1 96.62 78 ARG A CA 1
ATOM 624 C C . ARG A 1 78 ? 7.148 20.531 12.492 1 96.62 78 ARG A C 1
ATOM 626 O O . ARG A 1 78 ? 7.949 19.594 12.406 1 96.62 78 ARG A O 1
ATOM 633 N N . ASP A 1 79 ? 6.422 20.75 13.562 1 97.69 79 ASP A N 1
ATOM 634 C CA . ASP A 1 79 ? 6.555 19.922 14.758 1 97.69 79 ASP A CA 1
ATOM 635 C C . ASP A 1 79 ? 6.102 18.484 14.492 1 97.69 79 ASP A C 1
ATOM 637 O O . ASP A 1 79 ? 6.723 17.547 14.969 1 97.69 79 ASP A O 1
ATOM 641 N N . PHE A 1 80 ? 5.027 18.359 13.789 1 98.56 80 PHE A N 1
ATOM 642 C CA . PHE A 1 80 ? 4.512 17.047 13.391 1 98.56 80 PHE A CA 1
ATOM 643 C C . PHE A 1 80 ? 5.562 16.25 12.625 1 98.56 80 PHE A C 1
ATOM 645 O O . PHE A 1 80 ? 5.852 15.109 12.961 1 98.56 80 PHE A O 1
ATOM 652 N N . LYS A 1 81 ? 6.164 16.859 11.633 1 97.88 81 LYS A N 1
ATOM 653 C CA . LYS A 1 81 ? 7.164 16.203 10.797 1 97.88 81 LYS A CA 1
ATOM 654 C C . LYS A 1 81 ? 8.414 15.859 11.602 1 97.88 81 LYS A C 1
ATOM 656 O O . LYS A 1 81 ? 9 14.789 11.43 1 97.88 81 LYS A O 1
ATOM 661 N N . LYS A 1 82 ? 8.797 16.766 12.477 1 97 82 LYS A N 1
ATOM 662 C CA . LYS A 1 82 ? 9.953 16.516 13.328 1 97 82 LYS A CA 1
ATOM 663 C C . LYS A 1 82 ? 9.727 15.312 14.227 1 97 82 LYS A C 1
ATOM 665 O O . LYS A 1 82 ? 10.562 14.406 14.289 1 97 82 LYS A O 1
ATOM 670 N N . PHE A 1 83 ? 8.617 15.32 14.883 1 98.31 83 PHE A N 1
ATOM 671 C CA . PHE A 1 83 ? 8.289 14.242 15.805 1 98.31 83 PHE A CA 1
ATOM 672 C C . PHE A 1 83 ? 8.172 12.914 15.07 1 98.31 83 PHE A C 1
ATOM 674 O O . PHE A 1 83 ? 8.758 11.906 15.492 1 98.31 83 PHE A O 1
ATOM 681 N N . THR A 1 84 ? 7.43 12.875 13.938 1 98.56 84 THR A N 1
ATOM 682 C CA . THR A 1 84 ? 7.16 11.617 13.25 1 98.56 84 THR A CA 1
ATOM 683 C C . THR A 1 84 ? 8.414 11.117 12.531 1 98.56 84 THR A C 1
ATOM 685 O O . THR A 1 84 ? 8.602 9.914 12.367 1 98.56 84 THR A O 1
ATOM 688 N N . SER A 1 85 ? 9.266 12.031 12.07 1 97.75 85 SER A N 1
ATOM 689 C CA . SER A 1 85 ? 10.539 11.602 11.508 1 97.75 85 SER A CA 1
ATOM 690 C C . SER A 1 85 ? 11.328 10.758 12.5 1 97.75 85 SER A C 1
ATOM 692 O O . SER A 1 85 ? 11.766 9.656 12.18 1 97.75 85 SER A O 1
ATOM 694 N N . LYS A 1 86 ? 11.438 11.266 13.688 1 97.75 86 LYS A N 1
ATOM 695 C CA . LYS A 1 86 ? 12.172 10.547 14.734 1 97.75 86 LYS A CA 1
ATOM 696 C C . LYS A 1 86 ? 11.484 9.227 15.07 1 97.75 86 LYS A C 1
ATOM 698 O O . LYS A 1 86 ? 12.141 8.188 15.148 1 97.75 86 LYS A O 1
ATOM 703 N N . LYS A 1 87 ? 10.195 9.258 15.273 1 98.56 87 LYS A N 1
ATOM 704 C CA . LYS A 1 87 ? 9.43 8.078 15.672 1 98.56 87 LYS A CA 1
ATOM 705 C C . LYS A 1 87 ? 9.461 7.008 14.586 1 98.56 87 LYS A C 1
ATOM 707 O O . LYS A 1 87 ? 9.594 5.82 14.883 1 98.56 87 LYS A O 1
ATOM 712 N N . ASN A 1 88 ? 9.297 7.449 13.32 1 98.5 88 ASN A N 1
ATOM 713 C CA . ASN A 1 88 ? 9.312 6.512 12.203 1 98.5 88 ASN A CA 1
ATOM 714 C C . ASN A 1 88 ? 10.656 5.789 12.102 1 98.5 88 ASN A C 1
ATOM 716 O O . ASN A 1 88 ? 10.695 4.57 11.914 1 98.5 88 ASN A O 1
ATOM 720 N N . ILE A 1 89 ? 11.742 6.539 12.273 1 98.44 89 ILE A N 1
ATOM 721 C CA . ILE A 1 89 ? 13.078 5.953 12.203 1 98.44 89 ILE A CA 1
ATOM 722 C C . ILE A 1 89 ? 13.273 4.98 13.367 1 98.44 89 ILE A C 1
ATOM 724 O O . ILE A 1 89 ? 13.766 3.869 13.18 1 98.44 89 ILE A O 1
ATOM 728 N N . GLN A 1 90 ? 12.844 5.41 14.562 1 98.56 90 GLN A N 1
ATOM 729 C CA . GLN A 1 90 ? 12.93 4.535 15.727 1 98.56 90 GLN A CA 1
ATOM 730 C C . GLN A 1 90 ? 12.172 3.232 15.492 1 98.56 90 GLN A C 1
ATOM 732 O O . GLN A 1 90 ? 12.656 2.154 15.844 1 98.56 90 GLN A O 1
ATOM 737 N N . THR A 1 91 ? 11.008 3.314 14.898 1 98.75 91 THR A N 1
ATOM 738 C CA . THR A 1 91 ? 10.188 2.146 14.617 1 98.75 91 THR A CA 1
ATOM 739 C C . THR A 1 91 ? 10.883 1.224 13.617 1 98.75 91 THR A C 1
ATOM 741 O O . THR A 1 91 ? 10.891 0.003 13.797 1 98.75 91 THR A O 1
ATOM 744 N N . ILE A 1 92 ? 11.5 1.812 12.602 1 98.56 92 ILE A N 1
ATOM 745 C CA . ILE A 1 92 ? 12.219 1.04 11.594 1 98.56 92 ILE A CA 1
ATOM 746 C C . ILE A 1 92 ? 13.383 0.296 12.242 1 98.56 92 ILE A C 1
ATOM 748 O O . ILE A 1 92 ? 13.648 -0.862 11.914 1 98.56 92 ILE A O 1
ATOM 752 N N . ILE A 1 93 ? 14.039 0.939 13.211 1 98.25 93 ILE A N 1
ATOM 753 C CA . ILE A 1 93 ? 15.227 0.385 13.852 1 98.25 93 ILE A CA 1
ATOM 754 C C . ILE A 1 93 ? 14.812 -0.681 14.867 1 98.25 93 ILE A C 1
ATOM 756 O O . ILE A 1 93 ? 15.383 -1.772 14.898 1 98.25 93 ILE A O 1
ATOM 760 N N . ASP A 1 94 ? 13.758 -0.405 15.648 1 98.44 94 ASP A N 1
ATOM 761 C CA . ASP A 1 94 ? 13.484 -1.169 16.859 1 98.44 94 ASP A CA 1
ATOM 762 C C . ASP A 1 94 ? 12.5 -2.301 16.594 1 98.44 94 ASP A C 1
ATOM 764 O O . ASP A 1 94 ? 12.422 -3.26 17.359 1 98.44 94 ASP A O 1
ATOM 768 N N . GLU A 1 95 ? 11.664 -2.195 15.578 1 98.5 95 GLU A N 1
ATOM 769 C CA . GLU A 1 95 ? 10.633 -3.186 15.289 1 98.5 95 GLU A CA 1
ATOM 770 C C . GLU A 1 95 ? 10.961 -3.971 14.023 1 98.5 95 GLU A C 1
ATOM 772 O O . GLU A 1 95 ? 11.789 -3.545 13.219 1 98.5 95 GLU A O 1
ATOM 777 N N . PRO A 1 96 ? 10.375 -5.145 13.852 1 97.62 96 PRO A N 1
ATOM 778 C CA . PRO A 1 96 ? 10.617 -5.902 12.625 1 97.62 96 PRO A CA 1
ATOM 779 C C . PRO A 1 96 ? 10.312 -5.102 11.359 1 97.62 96 PRO A C 1
ATOM 781 O O . PRO A 1 96 ? 9.219 -4.531 11.242 1 97.62 96 PRO A O 1
ATOM 784 N N . GLU A 1 97 ? 11.281 -5.047 10.445 1 98.44 97 GLU A N 1
ATOM 785 C CA . GLU A 1 97 ? 11.203 -4.332 9.172 1 98.44 97 GLU A CA 1
ATOM 786 C C . GLU A 1 97 ? 12.133 -4.953 8.133 1 98.44 97 GLU A C 1
ATOM 788 O O . GLU A 1 97 ? 13.352 -4.781 8.203 1 98.44 97 GLU A O 1
ATOM 793 N N . SER A 1 98 ? 11.547 -5.605 7.152 1 97.62 98 SER A N 1
ATOM 794 C CA . SER A 1 98 ? 12.328 -6.328 6.156 1 97.62 98 SER A CA 1
ATOM 795 C C . SER A 1 98 ? 13.062 -5.371 5.223 1 97.62 98 SER A C 1
ATOM 797 O O . SER A 1 98 ? 14.008 -5.766 4.543 1 97.62 98 SER A O 1
ATOM 799 N N . ARG A 1 99 ? 12.688 -4.043 5.246 1 98.56 99 ARG A N 1
ATOM 800 C CA . ARG A 1 99 ? 13.258 -3.018 4.383 1 98.56 99 ARG A CA 1
ATOM 801 C C . ARG A 1 99 ? 14.258 -2.152 5.148 1 98.56 99 ARG A C 1
ATOM 803 O O . ARG A 1 99 ? 14.695 -1.113 4.652 1 98.56 99 ARG A O 1
ATOM 810 N N . ARG A 1 100 ? 14.57 -2.512 6.285 1 98.44 100 ARG A N 1
ATOM 811 C CA . ARG A 1 100 ? 15.289 -1.681 7.25 1 98.44 100 ARG A CA 1
ATOM 812 C C . ARG A 1 100 ? 16.594 -1.146 6.656 1 98.44 100 ARG A C 1
ATOM 814 O O . ARG A 1 100 ? 16.812 0.065 6.633 1 98.44 100 ARG A O 1
ATOM 821 N N . GLU A 1 101 ? 17.359 -2.02 6.102 1 97.69 101 GLU A N 1
ATOM 822 C CA . GLU A 1 101 ? 18.719 -1.663 5.711 1 97.69 101 GLU A CA 1
ATOM 823 C C . GLU A 1 101 ? 18.719 -0.619 4.602 1 97.69 101 GLU A C 1
ATOM 825 O O . GLU A 1 101 ? 19.281 0.468 4.762 1 97.69 101 GLU A O 1
ATOM 830 N N . TRP A 1 102 ? 18 -0.916 3.531 1 97.75 102 TRP A N 1
ATOM 831 C CA . TRP A 1 102 ? 18.094 0.019 2.416 1 97.75 102 TRP A CA 1
ATOM 832 C C . TRP A 1 102 ? 17.297 1.292 2.701 1 97.75 102 TRP A C 1
ATOM 834 O O . TRP A 1 102 ? 17.656 2.369 2.215 1 97.75 102 TRP A O 1
ATOM 844 N N . MET A 1 103 ? 16.219 1.242 3.545 1 98.25 103 MET A N 1
ATOM 845 C CA . MET A 1 103 ? 15.477 2.438 3.916 1 98.25 103 MET A CA 1
ATOM 846 C C . MET A 1 103 ? 16.344 3.396 4.723 1 98.25 103 MET A C 1
ATOM 848 O O . MET A 1 103 ? 16.406 4.59 4.418 1 98.25 103 MET A O 1
ATOM 852 N N . LEU A 1 104 ? 17.031 2.824 5.75 1 97.81 104 LEU A N 1
ATOM 853 C CA . LEU A 1 104 ? 17.891 3.656 6.594 1 97.81 104 LEU A CA 1
ATOM 854 C C . LEU A 1 104 ? 19.031 4.25 5.793 1 97.81 104 LEU A C 1
ATOM 856 O O . LEU A 1 104 ? 19.391 5.414 5.984 1 97.81 104 LEU A O 1
ATOM 860 N N . ASP A 1 105 ? 19.562 3.438 4.898 1 96.62 105 ASP A N 1
ATOM 861 C CA . ASP A 1 105 ? 20.625 3.938 4.031 1 96.62 105 ASP A CA 1
ATOM 862 C C . ASP A 1 105 ? 20.141 5.117 3.191 1 96.62 105 ASP A C 1
ATOM 864 O O . ASP A 1 105 ? 20.828 6.137 3.086 1 96.62 105 ASP A O 1
ATOM 868 N N . TYR A 1 106 ? 19 4.996 2.633 1 97.31 106 TYR A N 1
ATOM 869 C CA . TYR A 1 106 ? 18.453 6.059 1.796 1 97.31 106 TYR A CA 1
ATOM 870 C C . TYR A 1 106 ? 18.188 7.316 2.617 1 97.31 106 TYR A C 1
ATOM 872 O O . TYR A 1 106 ? 18.531 8.422 2.201 1 97.31 106 TYR A O 1
ATOM 880 N N . PHE A 1 107 ? 17.531 7.148 3.791 1 97.31 107 PHE A N 1
ATOM 881 C CA . PHE A 1 107 ? 17.188 8.289 4.629 1 97.31 107 PHE A CA 1
ATOM 882 C C . PHE A 1 107 ? 18.438 9 5.129 1 97.31 107 PHE A C 1
ATOM 884 O O . PHE A 1 107 ? 18.438 10.219 5.297 1 97.31 107 PHE A O 1
ATOM 891 N N . LYS A 1 108 ? 19.484 8.234 5.379 1 95.38 108 LYS A N 1
ATOM 892 C CA . LYS A 1 108 ? 20.75 8.812 5.785 1 95.38 108 LYS A CA 1
ATOM 893 C C . LYS A 1 108 ? 21.391 9.609 4.645 1 95.38 108 LYS A C 1
ATOM 895 O O . LYS A 1 108 ? 21.859 10.727 4.852 1 95.38 108 LYS A O 1
ATOM 900 N N . LYS A 1 109 ? 21.359 9.078 3.432 1 93.19 109 LYS A N 1
ATOM 901 C CA . LYS A 1 109 ? 21.938 9.719 2.256 1 93.19 109 LYS A CA 1
ATOM 902 C C . LYS A 1 109 ? 21.203 11.008 1.913 1 93.19 109 LYS A C 1
ATOM 904 O O . LYS A 1 109 ? 21.797 11.961 1.411 1 93.19 109 LYS A O 1
ATOM 909 N N . SER A 1 110 ? 19.969 11.031 2.211 1 90.81 110 SER A N 1
ATOM 910 C CA . SER A 1 110 ? 19.125 12.18 1.885 1 90.81 110 SER A CA 1
ATOM 911 C C . SER A 1 110 ? 19.469 13.383 2.754 1 90.81 110 SER A C 1
ATOM 913 O O . SER A 1 110 ? 19.031 14.5 2.475 1 90.81 110 SER A O 1
ATOM 915 N N . CYS A 1 111 ? 20.234 13.164 3.811 1 83.81 111 CYS A N 1
ATOM 916 C CA . CYS A 1 111 ? 20.672 14.234 4.707 1 83.81 111 CYS A CA 1
ATOM 917 C C . CYS A 1 111 ? 22.016 14.812 4.246 1 83.81 111 CYS A C 1
ATOM 919 O O . CYS A 1 111 ? 22.422 15.867 4.727 1 83.81 111 CYS A O 1
ATOM 921 N N . GLU A 1 112 ? 22.734 14.125 3.477 1 74.12 112 GLU A N 1
ATOM 922 C CA . GLU A 1 112 ? 24.125 14.445 3.188 1 74.12 112 GLU A CA 1
ATOM 923 C C . GLU A 1 112 ? 24.266 15.867 2.662 1 74.12 112 GLU A C 1
ATOM 925 O O . GLU A 1 112 ? 25.281 16.516 2.898 1 74.12 112 GLU A O 1
ATOM 930 N N . HIS A 1 113 ? 23.266 16.281 2.127 1 69.31 113 HIS A N 1
ATOM 931 C CA . HIS A 1 113 ? 23.375 17.625 1.553 1 69.31 113 HIS A CA 1
ATOM 932 C C . HIS A 1 113 ? 22.922 18.688 2.541 1 69.31 113 HIS A C 1
ATOM 934 O O . HIS A 1 113 ? 23.031 19.875 2.266 1 69.31 113 HIS A O 1
ATOM 940 N N . LEU A 1 114 ? 22.469 18.109 3.695 1 65.62 114 LEU A N 1
ATOM 941 C CA . LEU A 1 114 ? 21.891 19.047 4.656 1 65.62 114 LEU A CA 1
ATOM 942 C C . LEU A 1 114 ? 22.969 19.594 5.59 1 65.62 114 LEU A C 1
ATOM 944 O O . LEU A 1 114 ? 23.953 18.906 5.891 1 65.62 114 LEU A O 1
ATOM 948 N N . LYS A 1 115 ? 22.922 20.812 5.859 1 58.06 115 LYS A N 1
ATOM 949 C CA . LYS A 1 115 ? 23.828 21.531 6.754 1 58.06 115 LYS A CA 1
ATOM 950 C C . LYS A 1 115 ? 23.609 21.109 8.203 1 58.06 115 LYS A C 1
ATOM 952 O O . LYS A 1 115 ? 24.562 21.078 8.992 1 58.06 115 LYS A O 1
ATOM 957 N N . ARG A 1 116 ? 22.359 20.812 8.5 1 60.59 116 ARG A N 1
ATOM 958 C CA . ARG A 1 116 ? 22.016 20.5 9.891 1 60.59 116 ARG A CA 1
ATOM 959 C C . ARG A 1 116 ? 22.453 19.094 10.25 1 60.59 116 ARG A C 1
ATOM 961 O O . ARG A 1 116 ? 22.531 18.219 9.383 1 60.59 116 ARG A O 1
ATOM 968 N N . HIS A 1 117 ? 22.844 18.938 11.492 1 66.81 117 HIS A N 1
ATOM 969 C CA . HIS A 1 117 ? 23.297 17.656 12.016 1 66.81 117 HIS A CA 1
ATOM 970 C C . HIS A 1 117 ? 22.125 16.672 12.125 1 66.81 117 HIS A C 1
ATOM 972 O O . HIS A 1 117 ? 21.422 16.641 13.133 1 66.81 117 HIS A O 1
ATOM 978 N N . GLN A 1 118 ? 21.516 16.297 10.992 1 75.44 118 GLN A N 1
ATOM 979 C CA . GLN A 1 118 ? 20.469 15.289 11 1 75.44 118 GLN A CA 1
ATOM 980 C C . GLN A 1 118 ? 20.984 13.969 10.43 1 75.44 118 GLN A C 1
ATOM 982 O O . GLN A 1 118 ? 21.734 13.953 9.453 1 75.44 118 GLN A O 1
ATOM 987 N N . THR A 1 119 ? 20.609 12.914 11.117 1 86.06 119 THR A N 1
ATOM 988 C CA . THR A 1 119 ? 21.094 11.602 10.727 1 86.06 119 THR A CA 1
ATOM 989 C C . THR A 1 119 ? 20.219 10.992 9.641 1 86.06 119 THR A C 1
ATOM 991 O O . THR A 1 119 ? 20.719 10.359 8.711 1 86.06 119 THR A O 1
ATOM 994 N N . TYR A 1 120 ? 18.859 11.234 9.742 1 95.06 120 TYR A N 1
ATOM 995 C CA . TYR A 1 120 ? 17.922 10.68 8.773 1 95.06 120 TYR A CA 1
ATOM 996 C C . TYR A 1 120 ? 16.922 11.734 8.312 1 95.06 120 TYR A C 1
ATOM 998 O O . TYR A 1 120 ? 16.453 12.539 9.117 1 95.06 120 TYR A O 1
ATOM 1006 N N . LYS A 1 121 ? 16.609 11.805 7.098 1 95.69 121 LYS A N 1
ATOM 1007 C CA . LYS A 1 121 ? 15.547 12.633 6.531 1 95.69 121 LYS A CA 1
ATOM 1008 C C . LYS A 1 121 ? 14.391 11.766 6.027 1 95.69 121 LYS A C 1
ATOM 1010 O O . LYS A 1 121 ? 14.555 11.008 5.07 1 95.69 121 LYS A O 1
ATOM 1015 N N . VAL A 1 122 ? 13.273 11.93 6.625 1 97.62 122 VAL A N 1
ATOM 1016 C CA . VAL A 1 122 ? 12.133 11.094 6.277 1 97.62 122 VAL A CA 1
ATOM 1017 C C . VAL A 1 122 ? 11.203 11.859 5.336 1 97.62 122 VAL A C 1
ATOM 1019 O O . VAL A 1 122 ? 10.742 11.312 4.328 1 97.62 122 VAL A O 1
ATOM 1022 N N . TRP A 1 123 ? 10.992 13.156 5.652 1 98 123 TRP A N 1
ATOM 1023 C CA . TRP A 1 123 ? 10.016 13.945 4.914 1 98 123 TRP A CA 1
ATOM 1024 C C . TRP A 1 123 ? 10.695 14.852 3.898 1 98 123 TRP A C 1
ATOM 1026 O O . TRP A 1 123 ? 11.758 15.422 4.18 1 98 123 TRP A O 1
ATOM 1036 N N . GLN A 1 124 ? 10.031 14.977 2.734 1 96.88 124 GLN A N 1
ATOM 1037 C CA . GLN A 1 124 ? 10.422 16.047 1.829 1 96.88 124 GLN A CA 1
ATOM 1038 C C . GLN A 1 124 ? 10.258 17.422 2.49 1 96.88 124 GLN A C 1
ATOM 1040 O O . GLN A 1 124 ? 9.453 17.578 3.408 1 96.88 124 GLN A O 1
ATOM 1045 N N . ASP A 1 125 ? 11 18.344 1.988 1 92.88 125 ASP A N 1
ATOM 1046 C CA . ASP A 1 125 ? 10.828 19.719 2.477 1 92.88 125 ASP A CA 1
ATOM 1047 C C . ASP A 1 125 ? 9.453 20.266 2.107 1 92.88 125 ASP A C 1
ATOM 1049 O O . ASP A 1 125 ? 8.922 19.953 1.039 1 92.88 125 ASP A O 1
ATOM 1053 N N . GLY A 1 126 ? 8.93 20.984 2.992 1 90.44 126 GLY A N 1
ATOM 1054 C CA . GLY A 1 126 ? 7.652 21.641 2.723 1 90.44 126 GLY A CA 1
ATOM 1055 C C . GLY A 1 126 ? 6.473 20.688 2.844 1 90.44 126 GLY A C 1
ATOM 1056 O O . GLY A 1 126 ? 6.594 19.609 3.424 1 90.44 126 GLY A O 1
ATOM 1057 N N . TYR A 1 127 ? 5.23 21.078 2.527 1 87.5 127 TYR A N 1
ATOM 1058 C CA . TYR A 1 127 ? 4.023 20.266 2.65 1 87.5 127 TYR A CA 1
ATOM 1059 C C . TYR A 1 127 ? 2.949 20.75 1.677 1 87.5 127 TYR A C 1
ATOM 1061 O O . TYR A 1 127 ? 1.768 20.438 1.85 1 87.5 127 TYR A O 1
ATOM 1069 N N . HIS A 1 128 ? 3.209 21.25 0.668 1 88.25 128 HIS A N 1
ATOM 1070 C CA . HIS A 1 128 ? 2.291 21.703 -0.372 1 88.25 128 HIS A CA 1
ATOM 1071 C C . HIS A 1 128 ? 0.957 22.141 0.223 1 88.25 128 HIS A C 1
ATOM 1073 O O . HIS A 1 128 ? 0.057 21.328 0.411 1 88.25 128 HIS A O 1
ATOM 1079 N N . ALA A 1 129 ? 0.78 23.281 0.423 1 90.19 129 ALA A N 1
ATOM 1080 C CA . ALA A 1 129 ? -0.436 23.828 1.027 1 90.19 129 ALA A CA 1
ATOM 1081 C C . ALA A 1 129 ? -1.271 24.578 -0.001 1 90.19 129 ALA A C 1
ATOM 1083 O O . ALA A 1 129 ? -0.743 25.391 -0.765 1 90.19 129 ALA A O 1
ATOM 1084 N N . GLU A 1 130 ? -2.525 24.172 -0.066 1 91.94 130 GLU A N 1
ATOM 1085 C CA . GLU A 1 130 ? -3.498 24.906 -0.875 1 91.94 130 GLU A CA 1
ATOM 1086 C C . GLU A 1 130 ? -4.57 25.547 -0.001 1 91.94 130 GLU A C 1
ATOM 1088 O O . GLU A 1 130 ? -5.277 24.859 0.734 1 91.94 130 GLU A O 1
ATOM 1093 N N . HIS A 1 131 ? -4.676 26.891 -0.146 1 91.44 131 HIS A N 1
ATOM 1094 C CA . HIS A 1 131 ? -5.684 27.609 0.622 1 91.44 131 HIS A CA 1
ATOM 1095 C C . HIS A 1 131 ? -7.086 27.312 0.104 1 91.44 131 HIS A C 1
ATOM 1097 O O . HIS A 1 131 ? -7.32 27.312 -1.107 1 91.44 131 HIS A O 1
ATOM 1103 N N . ILE A 1 132 ? -7.969 27.047 1.053 1 88.12 132 ILE A N 1
ATOM 1104 C CA . ILE A 1 132 ? -9.367 26.781 0.713 1 88.12 132 ILE A CA 1
ATOM 1105 C C . ILE A 1 132 ? -10.18 28.062 0.85 1 88.12 132 ILE A C 1
ATOM 1107 O O . ILE A 1 132 ? -10.297 28.625 1.944 1 88.12 132 ILE A O 1
ATOM 1111 N N . PHE A 1 133 ? -10.859 28.453 -0.223 1 85.25 133 PHE A N 1
ATOM 1112 C CA . PHE A 1 133 ? -11.453 29.781 -0.191 1 85.25 133 PHE A CA 1
ATOM 1113 C C . PHE A 1 133 ? -12.961 29.719 -0.429 1 85.25 133 PHE A C 1
ATOM 1115 O O . PHE A 1 133 ? -13.648 30.734 -0.405 1 85.25 133 PHE A O 1
ATOM 1122 N N . SER A 1 134 ? -13.492 28.484 -0.729 1 86.5 134 SER A N 1
ATOM 1123 C CA . SER A 1 134 ? -14.922 28.344 -0.969 1 86.5 134 SER A CA 1
ATOM 1124 C C . SER A 1 134 ? -15.422 26.969 -0.555 1 86.5 134 SER A C 1
ATOM 1126 O O . SER A 1 134 ? -14.633 26.031 -0.442 1 86.5 134 SER A O 1
ATOM 1128 N N . ASN A 1 135 ? -16.672 26.938 -0.42 1 86.12 135 ASN A N 1
ATOM 1129 C CA . ASN A 1 135 ? -17.281 25.656 -0.1 1 86.12 135 ASN A CA 1
ATOM 1130 C C . ASN A 1 135 ? -17.141 24.656 -1.252 1 86.12 135 ASN A C 1
ATOM 1132 O O . ASN A 1 135 ? -16.984 23.453 -1.026 1 86.12 135 ASN A O 1
ATOM 1136 N N . LYS A 1 136 ? -17.25 25.203 -2.379 1 89.88 136 LYS A N 1
ATOM 1137 C CA . LYS A 1 136 ? -17.062 24.359 -3.557 1 89.88 136 LYS A CA 1
ATOM 1138 C C . LYS A 1 136 ? -15.68 23.719 -3.566 1 89.88 136 LYS A C 1
ATOM 1140 O O . LYS A 1 136 ? -15.539 22.531 -3.873 1 89.88 136 LYS A O 1
ATOM 1145 N N . PHE A 1 137 ? -14.727 24.422 -3.189 1 91 137 PHE A N 1
ATOM 1146 C CA . PHE A 1 137 ? -13.359 23.922 -3.164 1 91 137 PHE A CA 1
ATOM 1147 C C . PHE A 1 137 ? -13.164 22.922 -2.029 1 91 137 PHE A C 1
ATOM 1149 O O . PHE A 1 137 ? -12.461 21.922 -2.186 1 91 137 PHE A O 1
ATOM 1156 N N . ILE A 1 138 ? -13.844 23.156 -0.967 1 91.69 138 ILE A N 1
ATOM 1157 C CA . ILE A 1 138 ? -13.805 22.219 0.156 1 91.69 138 ILE A CA 1
ATOM 1158 C C . ILE A 1 138 ? -14.352 20.859 -0.282 1 91.69 138 ILE A C 1
ATOM 1160 O O . ILE A 1 138 ? -13.734 19.828 -0.011 1 91.69 138 ILE A O 1
ATOM 1164 N N . LYS A 1 139 ? -15.438 20.953 -0.946 1 92.69 139 LYS A N 1
ATOM 1165 C CA . LYS A 1 139 ? -16.078 19.719 -1.405 1 92.69 139 LYS A CA 1
ATOM 1166 C C . LYS A 1 139 ? -15.164 18.953 -2.369 1 92.69 139 LYS A C 1
ATOM 1168 O O . LYS A 1 139 ? -15.039 17.734 -2.277 1 92.69 139 LYS A O 1
ATOM 1173 N N . GLN A 1 140 ? -14.594 19.656 -3.201 1 95.44 140 GLN A N 1
ATOM 1174 C CA . GLN A 1 140 ? -13.672 19.062 -4.168 1 95.44 140 GLN A CA 1
ATOM 1175 C C . GLN A 1 140 ? -12.508 18.375 -3.463 1 95.44 140 GLN A C 1
ATOM 1177 O O . GLN A 1 140 ? -12.141 17.25 -3.818 1 95.44 140 GLN A O 1
ATOM 1182 N N . LYS A 1 141 ? -11.898 19 -2.477 1 96.12 141 LYS A N 1
ATOM 1183 C CA . LYS A 1 141 ? -10.75 18.438 -1.773 1 96.12 141 LYS A CA 1
ATOM 1184 C C . LYS A 1 141 ? -11.164 17.25 -0.911 1 96.12 141 LYS A C 1
ATOM 1186 O O . LYS A 1 141 ? -10.422 16.281 -0.798 1 96.12 141 LYS A O 1
ATOM 1191 N N . LEU A 1 142 ? -12.336 17.406 -0.347 1 96.25 142 LEU A N 1
ATOM 1192 C CA . LEU A 1 142 ? -12.867 16.281 0.41 1 96.25 142 LEU A CA 1
ATOM 1193 C C . LEU A 1 142 ? -12.977 15.039 -0.469 1 96.25 142 LEU A C 1
ATOM 1195 O O . LEU A 1 142 ? -12.523 13.961 -0.085 1 96.25 142 LEU A O 1
ATOM 1199 N N . GLU A 1 143 ? -13.562 15.234 -1.621 1 96.88 143 GLU A N 1
ATOM 1200 C CA . GLU A 1 143 ? -13.727 14.133 -2.566 1 96.88 143 GLU A CA 1
ATOM 1201 C C . GLU A 1 143 ? -12.375 13.586 -3.021 1 96.88 143 GLU A C 1
ATOM 1203 O O . GLU A 1 143 ? -12.188 12.375 -3.096 1 96.88 143 GLU A O 1
ATOM 1208 N N . TYR A 1 144 ? -11.508 14.523 -3.297 1 97.88 144 TYR A N 1
ATOM 1209 C CA . TYR A 1 144 ? -10.172 14.148 -3.742 1 97.88 144 TYR A CA 1
ATOM 1210 C C . TYR A 1 144 ? -9.469 13.281 -2.697 1 97.88 144 TYR A C 1
ATOM 1212 O O . TYR A 1 144 ? -8.945 12.211 -3.016 1 97.88 144 TYR A O 1
ATOM 1220 N N . ILE A 1 145 ? -9.492 13.688 -1.497 1 98.5 145 ILE A N 1
ATOM 1221 C CA . ILE A 1 145 ? -8.836 13 -0.39 1 98.5 145 ILE A CA 1
ATOM 1222 C C . ILE A 1 145 ? -9.43 11.602 -0.229 1 98.5 145 ILE A C 1
ATOM 1224 O O . ILE A 1 145 ? -8.695 10.617 -0.181 1 98.5 145 ILE A O 1
ATOM 1228 N N . HIS A 1 146 ? -10.734 11.516 -0.229 1 98.75 146 HIS A N 1
ATOM 1229 C CA . HIS A 1 146 ? -11.422 10.266 0.071 1 98.75 146 HIS A CA 1
ATOM 1230 C C . HIS A 1 146 ? -11.336 9.289 -1.102 1 98.75 146 HIS A C 1
ATOM 1232 O O . HIS A 1 146 ? -11.359 8.078 -0.907 1 98.75 146 HIS A O 1
ATOM 1238 N N . PHE A 1 147 ? -11.133 9.812 -2.33 1 98.69 147 PHE A N 1
ATOM 1239 C CA . PHE A 1 147 ? -11.195 8.953 -3.506 1 98.69 147 PHE A CA 1
ATOM 1240 C C . PHE A 1 147 ? -9.797 8.531 -3.938 1 98.69 147 PHE A C 1
ATOM 1242 O O . PHE A 1 147 ? -9.641 7.703 -4.84 1 98.69 147 PHE A O 1
ATOM 1249 N N . ASN A 1 148 ? -8.797 9.031 -3.289 1 98.62 148 ASN A N 1
ATOM 1250 C CA . ASN A 1 148 ? -7.434 8.656 -3.65 1 98.62 148 ASN A CA 1
ATOM 1251 C C . ASN A 1 148 ? -7.246 7.145 -3.646 1 98.62 148 ASN A C 1
ATOM 1253 O O . ASN A 1 148 ? -6.742 6.574 -4.617 1 98.62 148 ASN A O 1
ATOM 1257 N N . PRO A 1 149 ? -7.695 6.383 -2.592 1 98.81 149 PRO A N 1
ATOM 1258 C CA . PRO A 1 149 ? -7.52 4.93 -2.586 1 98.81 149 PRO A CA 1
ATOM 1259 C C . PRO A 1 149 ? -8.32 4.234 -3.684 1 98.81 149 PRO A C 1
ATOM 1261 O O . PRO A 1 149 ? -7.938 3.158 -4.145 1 98.81 149 PRO A O 1
ATOM 1264 N N . VAL A 1 150 ? -9.438 4.832 -4.051 1 98.81 150 VAL A N 1
ATOM 1265 C CA . VAL A 1 150 ? -10.258 4.289 -5.125 1 98.81 150 VAL A CA 1
ATOM 1266 C C . VAL A 1 150 ? -9.539 4.457 -6.465 1 98.81 150 VAL A C 1
ATOM 1268 O O . VAL A 1 150 ? -9.477 3.521 -7.262 1 98.81 150 VAL A O 1
ATOM 1271 N N . LYS A 1 151 ? -9.008 5.668 -6.66 1 98.31 151 LYS A N 1
ATOM 1272 C CA . LYS A 1 151 ? -8.273 5.957 -7.891 1 98.31 151 LYS A CA 1
ATOM 1273 C C . LYS A 1 151 ? -7.109 4.98 -8.078 1 98.3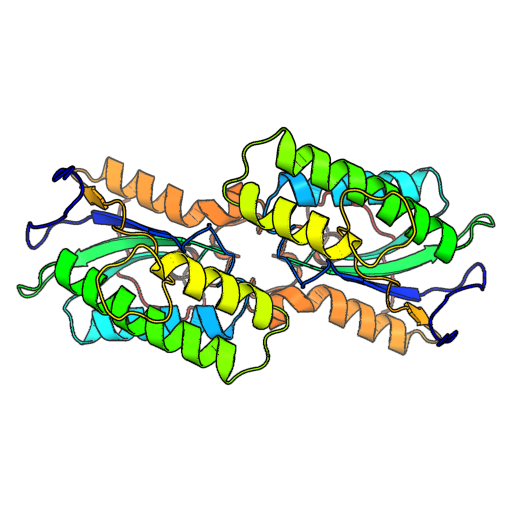1 151 LYS A C 1
ATOM 1275 O O . LYS A 1 151 ? -6.832 4.547 -9.203 1 98.31 151 LYS A O 1
ATOM 1280 N N . ASP A 1 152 ? -6.445 4.617 -7.008 1 97.75 152 ASP A N 1
ATOM 1281 C CA . ASP A 1 152 ? -5.324 3.684 -7.043 1 97.75 152 ASP A CA 1
ATOM 1282 C C . ASP A 1 152 ? -5.812 2.236 -7.016 1 97.75 152 ASP A C 1
ATOM 1284 O O . ASP A 1 152 ? -5.008 1.305 -6.949 1 97.75 152 ASP A O 1
ATOM 1288 N N . LYS A 1 153 ? -7.109 2.076 -6.953 1 98.5 153 LYS A N 1
ATOM 1289 C CA . LYS A 1 153 ? -7.801 0.79 -6.992 1 98.5 153 LYS A CA 1
ATOM 1290 C C . LYS A 1 153 ? -7.402 -0.083 -5.805 1 98.5 153 LYS A C 1
ATOM 1292 O O . LYS A 1 153 ? -7.258 -1.3 -5.945 1 98.5 153 LYS A O 1
ATOM 1297 N N . ILE A 1 154 ? -7.102 0.535 -4.711 1 98.81 154 ILE A N 1
ATOM 1298 C CA . ILE A 1 154 ? -6.898 -0.214 -3.475 1 98.81 154 ILE A CA 1
ATOM 1299 C C . ILE A 1 154 ? -8.227 -0.785 -2.99 1 98.81 154 ILE A C 1
ATOM 1301 O O . ILE A 1 154 ? -8.297 -1.938 -2.561 1 98.81 154 ILE A O 1
ATOM 1305 N N . VAL A 1 155 ? -9.211 0.017 -3.125 1 98.88 155 VAL A N 1
ATOM 1306 C CA . VAL A 1 155 ? -10.586 -0.306 -2.768 1 98.88 155 VAL A CA 1
ATOM 1307 C C . VAL A 1 155 ? -11.539 0.2 -3.854 1 98.88 155 VAL A C 1
ATOM 1309 O O . VAL A 1 155 ? -11.164 1.056 -4.66 1 98.88 155 VAL A O 1
ATOM 1312 N N . ALA A 1 156 ? -12.766 -0.331 -3.795 1 98.69 156 ALA A N 1
ATOM 1313 C CA . ALA A 1 156 ? -13.766 0.108 -4.766 1 98.69 156 ALA A CA 1
ATOM 1314 C C . ALA A 1 156 ? -14.555 1.3 -4.234 1 98.69 156 ALA A C 1
ATOM 1316 O O . ALA A 1 156 ? -15.031 2.133 -5.012 1 98.69 156 ALA A O 1
ATOM 1317 N N . LEU A 1 157 ? -14.672 1.387 -2.902 1 98.69 157 LEU A N 1
ATOM 1318 C CA . LEU A 1 157 ? -15.391 2.471 -2.246 1 98.69 157 LEU A CA 1
ATOM 1319 C C . LEU A 1 157 ? -14.5 3.193 -1.243 1 98.69 157 LEU A C 1
ATOM 1321 O O . LEU A 1 157 ? -13.719 2.557 -0.526 1 98.69 157 LEU A O 1
ATOM 1325 N N . PRO A 1 158 ? -14.641 4.52 -1.179 1 98.81 158 PRO A N 1
ATOM 1326 C CA . PRO A 1 158 ? -13.758 5.301 -0.309 1 98.81 158 PRO A CA 1
ATOM 1327 C C . PRO A 1 158 ? -13.789 4.824 1.143 1 98.81 158 PRO A C 1
ATOM 1329 O O . PRO A 1 158 ? -12.742 4.695 1.777 1 98.81 158 PRO A O 1
ATOM 1332 N N . LYS A 1 159 ? -14.969 4.477 1.65 1 98.62 159 LYS A N 1
ATOM 1333 C CA . LYS A 1 159 ? -15.133 4.152 3.064 1 98.62 159 LYS A CA 1
ATOM 1334 C C . LYS A 1 159 ? -14.445 2.832 3.41 1 98.62 159 LYS A C 1
ATOM 1336 O O . LYS A 1 159 ? -14.289 2.496 4.586 1 98.62 159 LYS A O 1
ATOM 1341 N N . ASP A 1 160 ? -14.039 2.078 2.375 1 98.81 160 ASP A N 1
ATOM 1342 C CA . ASP A 1 160 ? -13.477 0.754 2.609 1 98.81 160 ASP A CA 1
ATOM 1343 C C . ASP A 1 160 ? -11.984 0.846 2.945 1 98.81 160 ASP A C 1
ATOM 1345 O O . ASP A 1 160 ? -11.391 -0.126 3.414 1 98.81 160 ASP A O 1
ATOM 1349 N N . TYR A 1 161 ? -11.344 1.964 2.689 1 98.88 161 TYR A N 1
ATOM 1350 C CA . TYR A 1 161 ? -9.945 2.17 3.066 1 98.88 161 TYR A CA 1
ATOM 1351 C C . TYR A 1 161 ? -9.836 2.629 4.516 1 98.88 161 TYR A C 1
ATOM 1353 O O . TYR A 1 161 ? -10.422 3.645 4.898 1 98.88 161 TYR A O 1
ATOM 1361 N N . TYR A 1 162 ? -9.117 1.975 5.281 1 98.88 162 TYR A N 1
ATOM 1362 C CA . TYR A 1 162 ? -9.266 2.092 6.73 1 98.88 162 TYR A CA 1
ATOM 1363 C C . TYR A 1 162 ? -8.719 3.428 7.227 1 98.88 162 TYR A C 1
ATOM 1365 O O . TYR A 1 162 ? -9.359 4.098 8.039 1 98.88 162 TYR A O 1
ATOM 1373 N N . PHE A 1 163 ? -7.551 3.822 6.73 1 98.88 163 PHE A N 1
ATOM 1374 C CA . PHE A 1 163 ? -6.895 5.016 7.254 1 98.88 163 PHE A CA 1
ATOM 1375 C C . PHE A 1 163 ? -7.242 6.238 6.414 1 98.88 163 PHE A C 1
ATOM 1377 O O . PHE A 1 163 ? -6.352 6.949 5.945 1 98.88 163 PHE A O 1
ATOM 1384 N N . SER A 1 164 ? -8.508 6.457 6.277 1 98.88 164 SER A N 1
ATOM 1385 C CA . SER A 1 164 ? -9.133 7.586 5.594 1 98.88 164 SER A CA 1
ATOM 1386 C C . SER A 1 164 ? -10.359 8.086 6.355 1 98.88 164 SER A C 1
ATOM 1388 O O . SER A 1 164 ? -11.109 7.289 6.918 1 98.88 164 SER A O 1
ATOM 1390 N N . SER A 1 165 ? -10.555 9.391 6.332 1 98.81 165 SER A N 1
ATOM 1391 C CA . SER A 1 165 ? -11.711 9.953 7.02 1 98.81 165 SER A CA 1
ATOM 1392 C C . SER A 1 165 ? -13.008 9.648 6.273 1 98.81 165 SER A C 1
ATOM 1394 O O . SER A 1 165 ? -14.094 10.016 6.723 1 98.81 165 SER A O 1
ATOM 1396 N N . ALA A 1 166 ? -12.898 9.031 5.094 1 98.75 166 ALA A N 1
ATOM 1397 C CA . ALA A 1 166 ? -14.109 8.531 4.449 1 98.75 166 ALA A CA 1
ATOM 1398 C C . ALA A 1 166 ? -14.914 7.652 5.398 1 98.75 166 ALA A C 1
ATOM 1400 O O . ALA A 1 166 ? -16.141 7.645 5.348 1 98.75 166 ALA A O 1
ATOM 1401 N N . ARG A 1 167 ? -14.25 6.973 6.242 1 98.62 167 ARG A N 1
ATOM 1402 C CA . ARG A 1 167 ? -14.922 6.117 7.215 1 98.62 167 ARG A CA 1
ATOM 1403 C C . ARG A 1 167 ? -15.68 6.949 8.242 1 98.62 167 ARG A C 1
ATOM 1405 O O . ARG A 1 167 ? -16.781 6.57 8.672 1 98.62 167 ARG A O 1
ATOM 1412 N N . ASN A 1 168 ? -15.047 8.031 8.68 1 98.31 168 ASN A N 1
ATOM 1413 C CA . ASN A 1 168 ? -15.742 8.945 9.578 1 98.31 168 ASN A CA 1
ATOM 1414 C C . ASN A 1 168 ? -17.062 9.414 8.984 1 98.31 168 ASN A C 1
ATOM 1416 O O . ASN A 1 168 ? -18.094 9.383 9.648 1 98.31 168 ASN A O 1
ATOM 1420 N N . TYR A 1 169 ? -17.031 9.844 7.773 1 97.81 169 TYR A N 1
ATOM 1421 C CA . TYR A 1 169 ? -18.203 10.375 7.086 1 97.81 169 TYR A CA 1
ATOM 1422 C C . TYR A 1 169 ? -19.25 9.289 6.859 1 97.81 169 TYR A C 1
ATOM 1424 O O . TYR A 1 169 ? -20.438 9.578 6.711 1 97.81 169 TYR A O 1
ATOM 1432 N N . ALA A 1 170 ? -18.781 8.086 6.871 1 97.94 170 ALA A N 1
ATOM 1433 C CA . ALA A 1 170 ? -19.703 6.961 6.68 1 97.94 170 ALA A CA 1
ATOM 1434 C C . ALA A 1 170 ? -20.172 6.402 8.023 1 97.94 170 ALA A C 1
ATOM 1436 O O . ALA A 1 170 ? -20.906 5.41 8.062 1 97.94 170 ALA A O 1
ATOM 1437 N N . GLY A 1 171 ? -19.719 6.945 9.133 1 97.75 171 GLY A N 1
ATOM 1438 C CA . GLY A 1 171 ? -20.109 6.496 10.453 1 97.75 171 GLY A CA 1
ATOM 1439 C C . GLY A 1 171 ? -19.5 5.164 10.844 1 97.75 171 GLY A C 1
ATOM 1440 O O . GLY A 1 171 ? -20.062 4.422 11.648 1 97.75 171 GLY A O 1
ATOM 1441 N N . LEU A 1 172 ? -18.391 4.82 10.219 1 98.44 172 LEU A N 1
ATOM 1442 C CA . LEU A 1 172 ? -17.719 3.551 10.492 1 98.44 172 LEU A CA 1
ATOM 1443 C C . LEU A 1 172 ? -16.625 3.725 11.531 1 98.44 172 LEU A C 1
ATOM 1445 O O . LEU A 1 172 ? -16.219 4.852 11.836 1 98.44 172 LEU A O 1
ATOM 1449 N N . GLU A 1 173 ? -16.172 2.586 12.047 1 97.94 173 GLU A N 1
ATOM 1450 C CA . GLU A 1 173 ? -15.07 2.615 13.008 1 97.94 173 GLU A CA 1
ATOM 1451 C C . GLU A 1 173 ? -13.836 3.283 12.414 1 97.94 173 GLU A C 1
ATOM 1453 O O . GLU A 1 173 ? -13.516 3.07 11.242 1 97.94 173 GLU A O 1
ATOM 1458 N N . ASN A 1 174 ? -13.156 4.102 13.164 1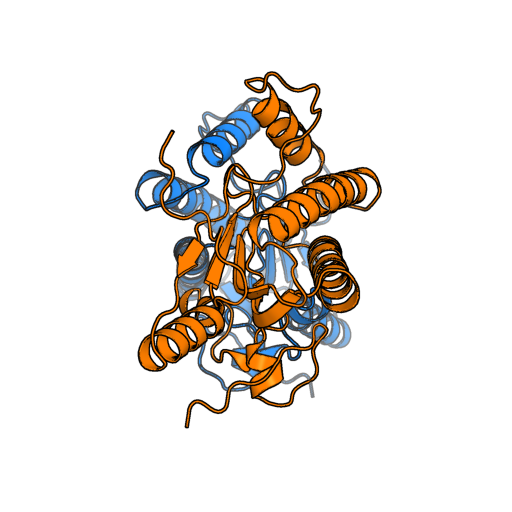 97.81 174 ASN A N 1
ATOM 1459 C CA . ASN A 1 174 ? -11.969 4.828 12.734 1 97.81 174 ASN A CA 1
ATOM 1460 C C . ASN A 1 174 ? -11.008 5.07 13.891 1 97.81 174 ASN A C 1
ATOM 1462 O O . ASN A 1 174 ? -11.375 4.914 15.055 1 97.81 174 ASN A O 1
ATOM 1466 N N . ASP A 1 175 ? -9.797 5.477 13.555 1 98.19 175 ASP A N 1
ATOM 1467 C CA . ASP A 1 175 ? -8.766 5.664 14.57 1 98.19 175 ASP A CA 1
ATOM 1468 C C . ASP A 1 175 ? -8.461 7.145 14.781 1 98.19 175 ASP A C 1
ATOM 1470 O O . ASP A 1 175 ? -7.668 7.504 15.656 1 98.19 175 ASP A O 1
ATOM 1474 N N . LEU A 1 176 ? -9.016 8.023 14.016 1 98.81 176 LEU A N 1
ATOM 1475 C CA . LEU A 1 176 ? -8.766 9.453 14.086 1 98.81 176 LEU A CA 1
ATOM 1476 C C . LEU A 1 176 ? -10.047 10.242 13.867 1 98.81 176 LEU A C 1
ATOM 1478 O O . LEU A 1 176 ? -10.664 10.156 12.805 1 98.81 176 LEU A O 1
ATOM 1482 N N . GLU A 1 177 ? -10.484 11.008 14.844 1 98.38 177 GLU A N 1
ATOM 1483 C CA . GLU A 1 177 ? -11.703 11.812 14.742 1 98.38 177 GLU A CA 1
ATOM 1484 C C . GLU A 1 177 ? -11.492 13 13.805 1 98.38 177 GLU A C 1
ATOM 1486 O O . GLU A 1 177 ? -10.406 13.562 13.734 1 98.38 177 GLU A O 1
ATOM 1491 N N . VAL A 1 178 ? -12.508 13.312 13.055 1 98.44 178 VAL A N 1
ATOM 1492 C CA . VAL A 1 178 ? -12.492 14.508 12.227 1 98.44 178 VAL A CA 1
ATOM 1493 C C . VAL A 1 178 ? -13.758 15.328 12.469 1 98.44 178 VAL A C 1
ATOM 1495 O O . VAL A 1 178 ? -14.734 14.82 13.031 1 98.44 178 VAL A O 1
ATOM 1498 N N . ILE A 1 179 ? -13.672 16.578 12.18 1 96.75 179 ILE A N 1
ATOM 1499 C CA . ILE A 1 179 ? -14.859 17.422 12.203 1 96.75 179 ILE A CA 1
ATOM 1500 C C . ILE A 1 179 ? -15.625 17.266 10.891 1 96.75 179 ILE A C 1
ATOM 1502 O O . ILE A 1 179 ? -15.141 17.641 9.828 1 96.75 179 ILE A O 1
ATOM 1506 N N . LEU A 1 180 ? -16.812 16.719 10.961 1 96.12 180 LEU A N 1
ATOM 1507 C CA . LEU A 1 180 ? -17.609 16.453 9.766 1 96.12 180 LEU A CA 1
ATOM 1508 C C . LEU A 1 180 ? -18.156 17.75 9.18 1 96.12 180 LEU A C 1
ATOM 1510 O O . LEU A 1 180 ? -18.672 18.594 9.922 1 96.12 180 LEU A O 1
ATOM 1514 N N . LEU A 1 181 ? -17.938 17.875 7.91 1 91 181 LEU A N 1
ATOM 1515 C CA . LEU A 1 181 ? -18.438 19.062 7.227 1 91 181 LEU A CA 1
ATOM 1516 C C . LEU A 1 181 ? -19.828 18.797 6.629 1 91 181 LEU A C 1
ATOM 1518 O O . LEU A 1 181 ? -20.078 17.703 6.113 1 91 181 LEU A O 1
ATOM 1522 N N . SER A 1 182 ? -20.844 19.625 6.91 1 80.44 182 SER A N 1
ATOM 1523 C CA . SER A 1 182 ? -22.156 19.562 6.309 1 80.44 182 SER A CA 1
ATOM 1524 C C . SER A 1 182 ? -22.203 20.312 4.98 1 80.44 182 SER A C 1
ATOM 1526 O O . SER A 1 182 ? -22.375 21.531 4.965 1 80.44 182 SER A O 1
ATOM 1528 N N . LEU A 1 183 ? -21.5 19.797 4.055 1 61.44 183 LEU A N 1
ATOM 1529 C CA . LEU A 1 183 ? -21.422 20.578 2.83 1 61.44 183 LEU A CA 1
ATOM 1530 C C . LEU A 1 183 ? -22.719 20.484 2.039 1 61.44 183 LEU A C 1
ATOM 1532 O O . LEU A 1 183 ? -22.922 21.234 1.078 1 61.44 183 LEU A O 1
ATOM 1536 N N . PHE A 1 184 ? -23.672 19.484 2.367 1 48.25 184 PHE A N 1
ATOM 1537 C CA . PHE A 1 184 ? -24.984 19.562 1.737 1 48.25 184 PHE A CA 1
ATOM 1538 C C . PHE A 1 184 ? -26.031 20.031 2.742 1 48.25 184 PHE A C 1
ATOM 1540 O O . PHE A 1 184 ? -25.891 19.797 3.943 1 48.25 184 PHE A O 1
ATOM 1547 N N . MET B 1 1 ? 21.953 -26.766 -0.933 1 26.47 1 MET B N 1
ATOM 1548 C CA . MET B 1 1 ? 21.062 -26.062 -1.865 1 26.47 1 MET B CA 1
ATOM 1549 C C . MET B 1 1 ? 19.609 -26.328 -1.512 1 26.47 1 MET B C 1
ATOM 1551 O O . MET B 1 1 ? 19.109 -27.438 -1.667 1 26.47 1 MET B O 1
ATOM 1555 N N . SER B 1 2 ? 18.875 -25.766 -0.467 1 30.61 2 SER B N 1
ATOM 1556 C CA . SER B 1 2 ? 17.797 -26.375 0.313 1 30.61 2 SER B CA 1
ATOM 1557 C C . SER B 1 2 ? 16.594 -26.688 -0.564 1 30.61 2 SER B C 1
ATOM 1559 O O . SER B 1 2 ? 16.078 -25.812 -1.265 1 30.61 2 SER B O 1
ATOM 1561 N N . THR B 1 3 ? 16.422 -27.859 -1.205 1 33.44 3 THR B N 1
ATOM 1562 C CA . THR B 1 3 ? 15.539 -28.609 -2.088 1 33.44 3 THR B CA 1
ATOM 1563 C C . THR B 1 3 ? 14.086 -28.438 -1.664 1 33.44 3 THR B C 1
ATOM 1565 O O . THR B 1 3 ? 13.188 -29.047 -2.25 1 33.44 3 THR B O 1
ATOM 1568 N N . LYS B 1 4 ? 13.812 -28.141 -0.454 1 40.47 4 LYS B N 1
ATOM 1569 C CA . LYS B 1 4 ? 12.539 -28.516 0.157 1 40.47 4 LYS B CA 1
ATOM 1570 C C . LYS B 1 4 ? 11.367 -28 -0.667 1 40.47 4 LYS B C 1
ATOM 1572 O O . LYS B 1 4 ? 10.359 -28.688 -0.833 1 40.47 4 LYS B O 1
ATOM 1577 N N . TYR B 1 5 ? 11.039 -26.719 -0.842 1 43.62 5 TYR B N 1
ATOM 1578 C CA . TYR B 1 5 ? 9.672 -26.281 -1.078 1 43.62 5 TYR B CA 1
ATOM 1579 C C . TYR B 1 5 ? 9.359 -26.234 -2.57 1 43.62 5 TYR B C 1
ATOM 1581 O O . TYR B 1 5 ? 8.578 -25.391 -3.023 1 43.62 5 TYR B O 1
ATOM 1589 N N . LYS B 1 6 ? 10.211 -26.938 -3.428 1 45.25 6 LYS B N 1
ATOM 1590 C CA . LYS B 1 6 ? 9.953 -26.906 -4.867 1 45.25 6 LYS B CA 1
ATOM 1591 C C . LYS B 1 6 ? 8.836 -27.875 -5.242 1 45.25 6 LYS B C 1
ATOM 1593 O O . LYS B 1 6 ? 8.836 -29.031 -4.801 1 45.25 6 LYS B O 1
ATOM 1598 N N . ALA B 1 7 ? 7.555 -27.484 -5.652 1 50.53 7 ALA B N 1
ATOM 1599 C CA . ALA B 1 7 ? 6.422 -28.297 -6.105 1 50.53 7 ALA B CA 1
ATOM 1600 C C . ALA B 1 7 ? 6.746 -29.016 -7.41 1 50.53 7 ALA B C 1
ATOM 1602 O O . ALA B 1 7 ? 6.512 -28.484 -8.492 1 50.53 7 ALA B O 1
ATOM 1603 N N . THR B 1 8 ? 7.617 -30.016 -7.469 1 44.66 8 THR B N 1
ATOM 1604 C CA . THR B 1 8 ? 7.961 -30.766 -8.68 1 44.66 8 THR B CA 1
ATOM 1605 C C . THR B 1 8 ? 6.832 -31.703 -9.07 1 44.66 8 THR B C 1
ATOM 1607 O O . THR B 1 8 ? 6.902 -32.375 -10.109 1 44.66 8 THR B O 1
ATOM 1610 N N . THR B 1 9 ? 5.84 -31.891 -8.094 1 50.03 9 THR B N 1
ATOM 1611 C CA . THR B 1 9 ? 4.824 -32.875 -8.492 1 50.03 9 THR B CA 1
ATOM 1612 C C . THR B 1 9 ? 3.697 -32.188 -9.258 1 50.03 9 THR B C 1
ATOM 1614 O O . THR B 1 9 ? 3.381 -31.016 -9.008 1 50.03 9 THR B O 1
ATOM 1617 N N . THR B 1 10 ? 3.232 -32.812 -10.43 1 62.16 10 THR B N 1
ATOM 1618 C CA . THR B 1 10 ? 2.072 -32.375 -11.211 1 62.16 10 THR B CA 1
ATOM 1619 C C . THR B 1 10 ? 0.781 -32.625 -10.438 1 62.16 10 THR B C 1
ATOM 1621 O O . THR B 1 10 ? 0.749 -33.469 -9.516 1 62.16 10 THR B O 1
ATOM 1624 N N . GLU B 1 11 ? -0.139 -31.734 -10.5 1 66.56 11 GLU B N 1
ATOM 1625 C CA . GLU B 1 11 ? -1.539 -31.875 -10.109 1 66.56 11 GLU B CA 1
ATOM 1626 C C . GLU B 1 11 ? -1.71 -31.734 -8.602 1 66.56 11 GLU B C 1
ATOM 1628 O O . GLU B 1 11 ? -2.535 -32.406 -7.992 1 66.56 11 GLU B O 1
ATOM 1633 N N . GLU B 1 12 ? -0.729 -31.172 -7.961 1 85.62 12 GLU B N 1
ATOM 1634 C CA . GLU B 1 12 ? -0.91 -30.875 -6.547 1 85.62 12 GLU B CA 1
ATOM 1635 C C . GLU B 1 12 ? -1.144 -29.375 -6.328 1 85.62 12 GLU B C 1
ATOM 1637 O O . GLU B 1 12 ? -0.636 -28.547 -7.086 1 85.62 12 GLU B O 1
ATOM 1642 N N . CYS B 1 13 ? -1.953 -29.156 -5.32 1 92.56 13 CYS B N 1
ATOM 1643 C CA . CYS B 1 13 ? -2.273 -27.781 -4.965 1 92.56 13 CYS B CA 1
ATOM 1644 C C . CYS B 1 13 ? -1.227 -27.203 -4.02 1 92.56 13 CYS B C 1
ATOM 1646 O O . CYS B 1 13 ? -0.789 -27.875 -3.086 1 92.56 13 CYS B O 1
ATOM 1648 N N . TYR B 1 14 ? -0.752 -25.984 -4.312 1 96.12 14 TYR B N 1
ATOM 1649 C CA . TYR B 1 14 ? 0.28 -25.344 -3.506 1 96.12 14 TYR B CA 1
ATOM 1650 C C . TYR B 1 14 ? -0.138 -23.938 -3.111 1 96.12 14 TYR B C 1
ATOM 1652 O O . TYR B 1 14 ? -0.816 -23.234 -3.875 1 96.12 14 TYR B O 1
ATOM 1660 N N . PHE B 1 15 ? 0.257 -23.578 -1.893 1 97.5 15 PHE B N 1
ATOM 1661 C CA . PHE B 1 15 ? 0.293 -22.172 -1.492 1 97.5 15 PHE B CA 1
ATOM 1662 C C . PHE B 1 15 ? 1.669 -21.562 -1.753 1 97.5 15 PHE B C 1
ATOM 1664 O O . PHE B 1 15 ? 2.674 -22.047 -1.229 1 97.5 15 PHE B O 1
ATOM 1671 N N . ILE B 1 16 ? 1.751 -20.516 -2.574 1 97.44 16 ILE B N 1
ATOM 1672 C CA . ILE B 1 16 ? 3.053 -19.938 -2.908 1 97.44 16 ILE B CA 1
ATOM 1673 C C . ILE B 1 16 ? 3.08 -18.469 -2.527 1 97.44 16 ILE B C 1
ATOM 1675 O O . ILE B 1 16 ? 2.043 -17.797 -2.527 1 97.44 16 ILE B O 1
ATOM 1679 N N . THR B 1 17 ? 4.227 -18 -2.193 1 98.19 17 THR B N 1
ATOM 1680 C CA . THR B 1 17 ? 4.512 -16.578 -1.945 1 98.19 17 THR B CA 1
ATOM 1681 C C . THR B 1 17 ? 5.699 -16.109 -2.779 1 98.19 17 THR B C 1
ATOM 1683 O O . THR B 1 17 ? 6.77 -16.719 -2.736 1 98.19 17 THR B O 1
ATOM 1686 N N . ILE B 1 18 ? 5.512 -15.133 -3.557 1 98.25 18 ILE B N 1
ATOM 1687 C CA . ILE B 1 18 ? 6.562 -14.484 -4.34 1 98.25 18 ILE B CA 1
ATOM 1688 C C . ILE B 1 18 ? 6.805 -13.078 -3.809 1 98.25 18 ILE B C 1
ATOM 1690 O O . ILE B 1 18 ? 5.863 -12.312 -3.609 1 98.25 18 ILE B O 1
ATOM 1694 N N . THR B 1 19 ? 8.055 -12.758 -3.57 1 98.56 19 THR B N 1
ATOM 1695 C CA . THR B 1 19 ? 8.398 -11.516 -2.885 1 98.56 19 THR B CA 1
ATOM 1696 C C . THR B 1 19 ? 9.422 -10.719 -3.689 1 98.56 19 THR B C 1
ATOM 1698 O O . THR B 1 19 ? 10.336 -11.289 -4.285 1 98.56 19 THR B O 1
ATOM 1701 N N . THR B 1 20 ? 9.344 -9.453 -3.719 1 98.69 20 THR B N 1
ATOM 1702 C CA . THR B 1 20 ? 10.312 -8.602 -4.395 1 98.69 20 THR B CA 1
ATOM 1703 C C . THR B 1 20 ? 11.617 -8.523 -3.598 1 98.69 20 THR B C 1
ATOM 1705 O O . THR B 1 20 ? 11.602 -8.625 -2.369 1 98.69 20 THR B O 1
ATOM 1708 N N . VAL B 1 21 ? 12.68 -8.344 -4.277 1 97.88 21 VAL B N 1
ATOM 1709 C CA . VAL B 1 21 ? 13.961 -8.195 -3.6 1 97.88 21 VAL B CA 1
ATOM 1710 C C . VAL B 1 21 ? 13.938 -6.938 -2.73 1 97.88 21 VAL B C 1
ATOM 1712 O O . VAL B 1 21 ? 13.391 -5.91 -3.129 1 97.88 21 VAL B O 1
ATOM 1715 N N . GLY B 1 22 ? 14.492 -7.07 -1.537 1 97.75 22 GLY B N 1
ATOM 1716 C CA . GLY B 1 22 ? 14.539 -5.949 -0.612 1 97.75 22 GLY B CA 1
ATOM 1717 C C . GLY B 1 22 ? 13.18 -5.594 -0.041 1 97.75 22 GLY B C 1
ATOM 1718 O O . GLY B 1 22 ? 13.031 -4.578 0.644 1 97.75 22 GLY B O 1
ATOM 1719 N N . TRP B 1 23 ? 12.164 -6.371 -0.419 1 98.5 23 TRP B N 1
ATOM 1720 C CA . TRP B 1 23 ? 10.789 -6.094 0.003 1 98.5 23 TRP B CA 1
ATOM 1721 C C . TRP B 1 23 ? 10.344 -4.715 -0.47 1 98.5 23 TRP B C 1
ATOM 1723 O O . TRP B 1 23 ? 9.617 -4.012 0.24 1 98.5 23 TRP B O 1
ATOM 1733 N N . ILE B 1 24 ? 10.938 -4.348 -1.613 1 98.75 24 ILE B N 1
ATOM 1734 C CA . ILE B 1 24 ? 10.547 -3.07 -2.203 1 98.75 24 ILE B CA 1
ATOM 1735 C C . ILE B 1 24 ? 9.07 -3.1 -2.582 1 98.75 24 ILE B C 1
ATOM 1737 O O . ILE B 1 24 ? 8.594 -4.078 -3.162 1 98.75 24 ILE B O 1
ATOM 1741 N N . ASP B 1 25 ? 8.328 -2.072 -2.273 1 98.81 25 ASP B N 1
ATOM 1742 C CA . ASP B 1 25 ? 6.879 -2.012 -2.445 1 98.81 25 ASP B CA 1
ATOM 1743 C C . ASP B 1 25 ? 6.512 -1.643 -3.881 1 98.81 25 ASP B C 1
ATOM 1745 O O . ASP B 1 25 ? 5.887 -0.607 -4.121 1 98.81 25 ASP B O 1
ATOM 1749 N N . VAL B 1 26 ? 6.766 -2.52 -4.734 1 98.81 26 VAL B N 1
ATOM 1750 C CA . VAL B 1 26 ? 6.555 -2.309 -6.164 1 98.81 26 VAL B CA 1
ATOM 1751 C C . VAL B 1 26 ? 5.059 -2.197 -6.457 1 98.81 26 VAL B C 1
ATOM 1753 O O . VAL B 1 26 ? 4.645 -1.405 -7.305 1 98.81 26 VAL B O 1
ATOM 1756 N N . PHE B 1 27 ? 4.23 -2.846 -5.703 1 98.75 27 PHE B N 1
ATOM 1757 C CA . PHE B 1 27 ? 2.826 -3.041 -6.047 1 98.75 27 PHE B CA 1
ATOM 1758 C C . PHE B 1 27 ? 1.945 -2.039 -5.309 1 98.75 27 PHE B C 1
ATOM 1760 O O . PHE B 1 27 ? 0.793 -2.336 -4.988 1 98.75 27 PHE B O 1
ATOM 1767 N N . THR B 1 28 ? 2.527 -0.892 -4.992 1 98.56 28 THR B N 1
ATOM 1768 C CA . THR B 1 28 ? 1.712 0.229 -4.539 1 98.56 28 THR B CA 1
ATOM 1769 C C . THR B 1 28 ? 1.198 1.039 -5.727 1 98.56 28 THR B C 1
ATOM 1771 O O . THR B 1 28 ? 0.306 1.876 -5.574 1 98.56 28 THR B O 1
ATOM 1774 N N . ARG B 1 29 ? 1.72 0.759 -6.887 1 98.56 29 ARG B N 1
ATOM 1775 C CA . ARG B 1 29 ? 1.285 1.422 -8.109 1 98.56 29 ARG B CA 1
ATOM 1776 C C . ARG B 1 29 ? 0.333 0.534 -8.906 1 98.56 29 ARG B C 1
ATOM 1778 O O . ARG B 1 29 ? 0.6 -0.654 -9.102 1 98.56 29 ARG B O 1
ATOM 1785 N N . LEU B 1 30 ? -0.664 1.114 -9.422 1 98.56 30 LEU B N 1
ATOM 1786 C CA . LEU B 1 30 ? -1.724 0.387 -10.109 1 98.56 30 LEU B CA 1
ATOM 1787 C C . LEU B 1 30 ? -1.184 -0.302 -11.359 1 98.56 30 LEU B C 1
ATOM 1789 O O . LEU B 1 30 ? -1.524 -1.455 -11.633 1 98.56 30 LEU B O 1
ATOM 1793 N N . ASN B 1 31 ? -0.375 0.412 -12.109 1 98.75 31 ASN B N 1
ATOM 1794 C CA . ASN B 1 31 ? 0.144 -0.154 -13.352 1 98.75 31 ASN B CA 1
ATOM 1795 C C . ASN B 1 31 ? 0.969 -1.411 -13.094 1 98.75 31 ASN B C 1
ATOM 1797 O O . ASN B 1 31 ? 0.942 -2.352 -13.891 1 98.75 31 ASN B O 1
ATOM 1801 N N . GLN B 1 32 ? 1.66 -1.449 -12 1 98.88 32 GLN B N 1
ATOM 1802 C CA . GLN B 1 32 ? 2.447 -2.623 -11.641 1 98.88 32 GLN B CA 1
ATOM 1803 C C . GLN B 1 32 ? 1.544 -3.793 -11.258 1 98.88 32 GLN B C 1
ATOM 1805 O O . GLN B 1 32 ? 1.812 -4.938 -11.625 1 98.88 32 GLN B O 1
ATOM 1810 N N . LYS B 1 33 ? 0.43 -3.533 -10.516 1 98.75 33 LYS B N 1
ATOM 1811 C CA . LYS B 1 33 ? -0.531 -4.582 -10.188 1 98.75 33 LYS B CA 1
ATOM 1812 C C . LYS B 1 33 ? -1.195 -5.137 -11.438 1 98.75 33 LYS B C 1
ATOM 1814 O O . LYS B 1 33 ? -1.438 -6.344 -11.539 1 98.75 33 LYS B 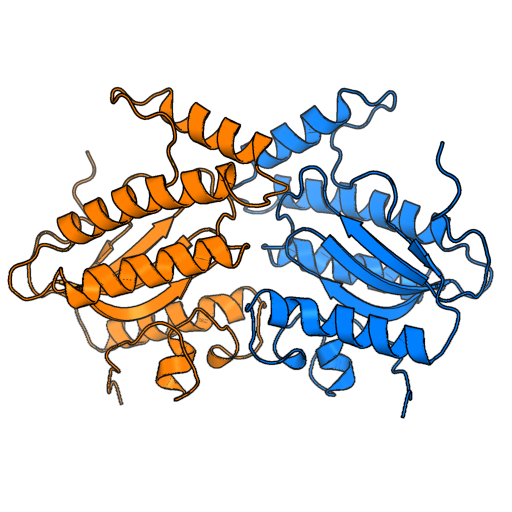O 1
ATOM 1819 N N . GLN B 1 34 ? -1.438 -4.25 -12.336 1 98.69 34 GLN B N 1
ATOM 1820 C CA . GLN B 1 34 ? -2.049 -4.672 -13.594 1 98.69 34 GLN B CA 1
ATOM 1821 C C . GLN B 1 34 ? -1.123 -5.602 -14.367 1 98.69 34 GLN B C 1
ATOM 1823 O O . GLN B 1 34 ? -1.581 -6.551 -15.016 1 98.69 34 GLN B O 1
ATOM 1828 N N . ASN B 1 35 ? 0.197 -5.316 -14.367 1 98.81 35 ASN B N 1
ATOM 1829 C CA . ASN B 1 35 ? 1.165 -6.219 -14.977 1 98.81 35 ASN B CA 1
ATOM 1830 C C . ASN B 1 35 ? 1.056 -7.629 -14.398 1 98.81 35 ASN B C 1
ATOM 1832 O O . ASN B 1 35 ? 1.095 -8.609 -15.141 1 98.81 35 ASN B O 1
ATOM 1836 N N . ILE B 1 36 ? 0.887 -7.711 -13.07 1 98.94 36 ILE B N 1
ATOM 1837 C CA . ILE B 1 36 ? 0.791 -8.992 -12.383 1 98.94 36 ILE B CA 1
ATOM 1838 C C . ILE B 1 36 ? -0.486 -9.711 -12.805 1 98.94 36 ILE B C 1
ATOM 1840 O O . ILE B 1 36 ? -0.457 -10.898 -13.133 1 98.94 36 ILE B O 1
ATOM 1844 N N . ILE B 1 37 ? -1.594 -8.977 -12.852 1 98.94 37 ILE B N 1
ATOM 1845 C CA . ILE B 1 37 ? -2.891 -9.539 -13.211 1 98.94 37 ILE B CA 1
ATOM 1846 C C . ILE B 1 37 ? -2.83 -10.102 -14.625 1 98.94 37 ILE B C 1
ATOM 1848 O O . ILE B 1 37 ? -3.221 -11.25 -14.859 1 98.94 37 ILE B O 1
ATOM 1852 N N . LYS B 1 38 ? -2.279 -9.344 -15.492 1 98.88 38 LYS B N 1
ATOM 1853 C CA . LYS B 1 38 ? -2.186 -9.773 -16.891 1 98.88 38 LYS B CA 1
ATOM 1854 C C . LYS B 1 38 ? -1.314 -11.023 -17.016 1 98.88 38 LYS B C 1
ATOM 1856 O O . LYS B 1 38 ? -1.642 -11.938 -17.781 1 98.88 38 LYS B O 1
ATOM 1861 N N . ALA B 1 39 ? -0.244 -11.047 -16.328 1 98.94 39 ALA B N 1
ATOM 1862 C CA . ALA B 1 39 ? 0.667 -12.188 -16.359 1 98.94 39 ALA B CA 1
ATOM 1863 C C . ALA B 1 39 ? -0 -13.445 -15.812 1 98.94 39 ALA B C 1
ATOM 1865 O O . ALA B 1 39 ? 0.161 -14.531 -16.359 1 98.94 39 ALA B O 1
ATOM 1866 N N . LEU B 1 40 ? -0.778 -13.328 -14.711 1 98.88 40 LEU B N 1
ATOM 1867 C CA . LEU B 1 40 ? -1.484 -14.461 -14.141 1 98.88 40 LEU B CA 1
ATOM 1868 C C . LEU B 1 40 ? -2.559 -14.977 -15.094 1 98.88 40 LEU B C 1
ATOM 1870 O O . LEU B 1 40 ? -2.734 -16.188 -15.242 1 98.88 40 LEU B O 1
ATOM 1874 N N . GLN B 1 41 ? -3.248 -14.039 -15.758 1 98.88 41 GLN B N 1
ATOM 1875 C CA . GLN B 1 41 ? -4.242 -14.414 -16.766 1 98.88 41 GLN B CA 1
ATOM 1876 C C . GLN B 1 41 ? -3.609 -15.227 -17.891 1 98.88 41 GLN B C 1
ATOM 1878 O O . GLN B 1 41 ? -4.184 -16.219 -18.344 1 98.88 41 GLN B O 1
ATOM 1883 N N . TYR B 1 42 ? -2.447 -14.781 -18.312 1 98.88 42 TYR B N 1
ATOM 1884 C CA . TYR B 1 42 ? -1.729 -15.5 -19.359 1 98.88 42 TYR B CA 1
ATOM 1885 C C . TYR B 1 42 ? -1.402 -16.922 -18.906 1 98.88 42 TYR B C 1
ATOM 1887 O O . TYR B 1 42 ? -1.588 -17.875 -19.672 1 98.88 42 TYR B O 1
ATOM 1895 N N . CYS B 1 43 ? -0.902 -17.078 -17.672 1 98.69 43 CYS B N 1
ATOM 1896 C CA . CYS B 1 43 ? -0.564 -18.406 -17.141 1 98.69 43 CYS B CA 1
ATOM 1897 C C . CYS B 1 43 ? -1.803 -19.281 -17.047 1 98.69 43 CYS B C 1
ATOM 1899 O O . CYS B 1 43 ? -1.733 -20.484 -17.297 1 98.69 43 CYS B O 1
ATOM 1901 N N . GLN B 1 44 ? -2.941 -18.703 -16.656 1 98.5 44 GLN B N 1
ATOM 1902 C CA . GLN B 1 44 ? -4.191 -19.469 -16.594 1 98.5 44 GLN B CA 1
ATOM 1903 C C . GLN B 1 44 ? -4.602 -19.969 -17.969 1 98.5 44 GLN B C 1
ATOM 1905 O O . GLN B 1 44 ? -4.965 -21.125 -18.141 1 98.5 44 GLN B O 1
ATOM 1910 N N . SER B 1 45 ? -4.422 -19.141 -18.953 1 98.25 45 SER B N 1
ATOM 1911 C CA . SER B 1 45 ? -4.945 -19.422 -20.297 1 98.25 45 SER B CA 1
ATOM 1912 C C . SER B 1 45 ? -3.979 -20.281 -21.094 1 98.25 45 SER B C 1
ATOM 1914 O O . SER B 1 45 ? -4.402 -21.094 -21.922 1 98.25 45 SER B O 1
ATOM 1916 N N . ASN B 1 46 ? -2.65 -20.188 -20.75 1 98.38 46 ASN B N 1
ATOM 1917 C CA . ASN B 1 46 ? -1.692 -20.766 -21.688 1 98.38 46 ASN B CA 1
ATOM 1918 C C . ASN B 1 46 ? -0.78 -21.781 -21 1 98.38 46 ASN B C 1
ATOM 1920 O O . ASN B 1 46 ? -0.087 -22.547 -21.672 1 98.38 46 ASN B O 1
ATOM 1924 N N . LYS B 1 47 ? -0.871 -21.781 -19.656 1 97.69 47 LYS B N 1
ATOM 1925 C CA . LYS B 1 47 ? 0.134 -22.594 -18.984 1 97.69 47 LYS B CA 1
ATOM 1926 C C . LYS B 1 47 ? -0.512 -23.547 -17.984 1 97.69 47 LYS B C 1
ATOM 1928 O O . LYS B 1 47 ? 0.155 -24.047 -17.078 1 97.69 47 LYS B O 1
ATOM 1933 N N . GLY B 1 48 ? -1.811 -23.703 -18.062 1 96.88 48 GLY B N 1
ATOM 1934 C CA . GLY B 1 48 ? -2.508 -24.688 -17.234 1 96.88 48 GLY B CA 1
ATOM 1935 C C . GLY B 1 48 ? -2.545 -24.297 -15.766 1 96.88 48 GLY B C 1
ATOM 1936 O O . GLY B 1 48 ? -2.672 -25.172 -14.898 1 96.88 48 GLY B O 1
ATOM 1937 N N . LEU B 1 49 ? -2.34 -23.016 -15.469 1 98.06 49 LEU B N 1
ATOM 1938 C CA . LEU B 1 49 ? -2.373 -22.578 -14.078 1 98.06 49 LEU B CA 1
ATOM 1939 C C . LEU B 1 49 ? -3.811 -22.422 -13.594 1 98.06 49 LEU B C 1
ATOM 1941 O O . LEU B 1 49 ? -4.586 -21.656 -14.164 1 98.06 49 LEU B O 1
ATOM 1945 N N . GLU B 1 50 ? -4.164 -23.156 -12.586 1 97.75 50 GLU B N 1
ATOM 1946 C CA . GLU B 1 50 ? -5.406 -22.938 -11.852 1 97.75 50 GLU B CA 1
ATOM 1947 C C . GLU B 1 50 ? -5.164 -22.125 -10.578 1 97.75 50 GLU B C 1
ATOM 1949 O O . GLU B 1 50 ? -4.273 -22.453 -9.789 1 97.75 50 GLU B O 1
ATOM 1954 N N . ILE B 1 51 ? -5.906 -21.109 -10.438 1 98.44 51 ILE B N 1
ATOM 1955 C CA . ILE B 1 51 ? -5.801 -20.266 -9.25 1 98.44 51 ILE B CA 1
ATOM 1956 C C . ILE B 1 51 ? -7.074 -20.391 -8.414 1 98.44 51 ILE B C 1
ATOM 1958 O O . ILE B 1 51 ? -8.18 -20.25 -8.938 1 98.44 51 ILE B O 1
ATOM 1962 N N . TYR B 1 52 ? -6.91 -20.656 -7.152 1 97.62 52 TYR B N 1
ATOM 1963 C CA . TYR B 1 52 ? -8.039 -20.812 -6.246 1 97.62 52 TYR B CA 1
ATOM 1964 C C . TYR B 1 52 ? -8.195 -19.594 -5.336 1 97.62 52 TYR B C 1
ATOM 1966 O O . TYR B 1 52 ? -9.297 -19.281 -4.891 1 97.62 52 TYR B O 1
ATOM 1974 N N . ALA B 1 53 ? -7.105 -18.953 -5.043 1 98.62 53 ALA B N 1
ATOM 1975 C CA . ALA B 1 53 ? -7.086 -17.703 -4.273 1 98.62 53 ALA B CA 1
ATOM 1976 C C . ALA B 1 53 ? -5.812 -16.906 -4.551 1 98.62 53 ALA B C 1
ATOM 1978 O O . ALA B 1 53 ? -4.789 -17.484 -4.926 1 98.62 53 ALA B O 1
ATOM 1979 N N . TYR B 1 54 ? -5.898 -15.648 -4.391 1 98.88 54 TYR B N 1
ATOM 1980 C CA . TYR B 1 54 ? -4.727 -14.789 -4.504 1 98.88 54 TYR B CA 1
ATOM 1981 C C . TYR B 1 54 ? -4.918 -13.5 -3.719 1 98.88 54 TYR B C 1
ATOM 1983 O O . TYR B 1 54 ? -6.047 -13.125 -3.383 1 98.88 54 TYR B O 1
ATOM 1991 N N . CYS B 1 55 ? -3.902 -12.867 -3.371 1 98.94 55 CYS B N 1
ATOM 1992 C CA . CYS B 1 55 ? -3.842 -11.516 -2.836 1 98.94 55 CYS B CA 1
ATOM 1993 C C . CYS B 1 55 ? -2.533 -10.836 -3.221 1 98.94 55 CYS B C 1
ATOM 1995 O O . CYS B 1 55 ? -1.454 -11.383 -2.99 1 98.94 55 CYS B O 1
ATOM 1997 N N . ILE B 1 56 ? -2.639 -9.672 -3.873 1 98.94 56 ILE B N 1
ATOM 1998 C CA . ILE B 1 56 ? -1.464 -8.883 -4.227 1 98.94 56 ILE B CA 1
ATOM 1999 C C . ILE B 1 56 ? -1.224 -7.812 -3.166 1 98.94 56 ILE B C 1
ATOM 2001 O O . ILE B 1 56 ? -1.933 -6.805 -3.123 1 98.94 56 ILE B O 1
ATOM 2005 N N . MET B 1 57 ? -0.238 -8.039 -2.355 1 98.75 57 MET B N 1
ATOM 2006 C CA . MET B 1 57 ? 0.154 -7.051 -1.356 1 98.75 57 MET B CA 1
ATOM 2007 C C . MET B 1 57 ? 1.121 -6.031 -1.95 1 98.75 57 MET B C 1
ATOM 2009 O O . MET B 1 57 ? 1.262 -5.941 -3.172 1 98.75 57 MET B O 1
ATOM 2013 N N . SER B 1 58 ? 1.778 -5.242 -1.138 1 98.69 58 SER B N 1
ATOM 2014 C CA . SER B 1 58 ? 2.578 -4.145 -1.67 1 98.69 58 SER B CA 1
ATOM 2015 C C . SER B 1 58 ? 3.904 -4.648 -2.23 1 98.69 58 SER B C 1
ATOM 2017 O O . SER B 1 58 ? 4.488 -4.016 -3.115 1 98.69 58 SER B O 1
ATOM 2019 N N . ASN B 1 59 ? 4.383 -5.832 -1.679 1 98.75 59 ASN B N 1
ATOM 2020 C CA . ASN B 1 59 ? 5.703 -6.273 -2.109 1 98.75 59 ASN B CA 1
ATOM 2021 C C . ASN B 1 59 ? 5.773 -7.793 -2.244 1 98.75 59 ASN B C 1
ATOM 2023 O O . ASN B 1 59 ? 6.855 -8.359 -2.424 1 98.75 59 ASN B O 1
ATOM 2027 N N . HIS B 1 60 ? 4.598 -8.438 -2.111 1 98.75 60 HIS B N 1
ATOM 2028 C CA . HIS B 1 60 ? 4.516 -9.883 -2.297 1 98.75 60 HIS B CA 1
ATOM 2029 C C . HIS B 1 60 ? 3.125 -10.305 -2.766 1 98.75 60 HIS B C 1
ATOM 2031 O O . HIS B 1 60 ? 2.176 -9.523 -2.678 1 98.75 60 HIS B O 1
ATOM 2037 N N . ILE B 1 61 ? 3.076 -11.484 -3.285 1 98.81 61 ILE B N 1
ATOM 2038 C CA . ILE B 1 61 ? 1.841 -12.062 -3.803 1 98.81 61 ILE B CA 1
ATOM 2039 C C . ILE B 1 61 ? 1.631 -13.453 -3.207 1 98.81 61 ILE B C 1
ATOM 2041 O O . ILE B 1 61 ? 2.553 -14.273 -3.186 1 98.81 61 ILE B O 1
ATOM 2045 N N . HIS B 1 62 ? 0.486 -13.648 -2.686 1 98.81 62 HIS B N 1
ATOM 2046 C CA . HIS B 1 62 ? 0.059 -14.977 -2.266 1 98.81 62 HIS B CA 1
ATOM 2047 C C . HIS B 1 62 ? -0.857 -15.617 -3.303 1 98.81 62 HIS B C 1
ATOM 2049 O O . HIS B 1 62 ? -1.793 -14.977 -3.789 1 98.81 62 HIS B O 1
ATOM 2055 N N . ILE B 1 63 ? -0.625 -16.875 -3.551 1 98.5 63 ILE B N 1
ATOM 2056 C CA . ILE B 1 63 ? -1.463 -17.578 -4.516 1 98.5 63 ILE B CA 1
ATOM 2057 C C . ILE B 1 63 ? -1.679 -19.016 -4.055 1 98.5 63 ILE B C 1
ATOM 2059 O O . ILE B 1 63 ? -0.735 -19.688 -3.627 1 98.5 63 ILE B O 1
ATOM 2063 N N . LEU B 1 64 ? -2.857 -19.453 -4.004 1 97.75 64 LEU B N 1
ATOM 2064 C CA . LEU B 1 64 ? -3.238 -20.859 -3.926 1 97.75 64 LEU B CA 1
ATOM 2065 C C . LEU B 1 64 ? -3.549 -21.422 -5.312 1 97.75 64 LEU B C 1
ATOM 2067 O O . LEU B 1 64 ? -4.508 -21 -5.957 1 97.75 64 LEU B O 1
ATOM 2071 N N . CYS B 1 65 ? -2.697 -22.406 -5.715 1 97.19 65 CYS B N 1
ATOM 2072 C CA . CYS B 1 65 ? -2.793 -22.75 -7.129 1 97.19 65 CYS B CA 1
ATOM 2073 C C . CYS B 1 65 ? -2.344 -24.188 -7.379 1 97.19 65 CYS B C 1
ATOM 2075 O O . CYS B 1 65 ? -1.824 -24.844 -6.477 1 97.19 65 CYS B O 1
ATOM 2077 N N . LYS B 1 66 ? -2.594 -24.531 -8.594 1 95.12 66 LYS B N 1
ATOM 2078 C CA . LYS B 1 66 ? -2.266 -25.844 -9.109 1 95.12 66 LYS B CA 1
ATOM 2079 C C . LYS B 1 66 ? -1.904 -25.797 -10.594 1 95.12 66 LYS B C 1
ATOM 2081 O O . LYS B 1 66 ? -2.547 -25.078 -11.359 1 95.12 66 LYS B O 1
ATOM 2086 N N . ALA B 1 67 ? -0.805 -26.531 -10.883 1 96 67 ALA B N 1
ATOM 2087 C CA . ALA B 1 67 ? -0.507 -26.734 -12.297 1 96 67 ALA B CA 1
ATOM 2088 C C . ALA B 1 67 ? -1.235 -27.953 -12.852 1 96 67 ALA B C 1
ATOM 2090 O O . ALA B 1 67 ? -1.243 -29.016 -12.227 1 96 67 ALA B O 1
ATOM 2091 N N . THR B 1 68 ? -1.834 -27.766 -14.016 1 95.06 68 THR B N 1
ATOM 2092 C CA . THR B 1 68 ? -2.586 -28.844 -14.641 1 95.06 68 THR B CA 1
ATOM 2093 C C . THR B 1 68 ? -2.105 -29.078 -16.078 1 95.06 68 THR B C 1
ATOM 2095 O O . THR B 1 68 ? -1.139 -28.453 -16.516 1 95.06 68 THR B O 1
ATOM 2098 N N . LYS B 1 69 ? -2.721 -30.078 -16.734 1 93.88 69 LYS B N 1
ATOM 2099 C CA . LYS B 1 69 ? -2.506 -30.344 -18.156 1 93.88 69 LYS B CA 1
ATOM 2100 C C . LYS B 1 69 ? -1.048 -30.703 -18.438 1 93.88 69 LYS B C 1
ATOM 2102 O O . LYS B 1 69 ? -0.504 -30.344 -19.484 1 93.88 69 LYS B O 1
ATOM 2107 N N . GLY B 1 70 ? -0.366 -31.219 -17.438 1 92.5 70 GLY B N 1
ATOM 2108 C CA . GLY B 1 70 ? 0.991 -31.703 -17.609 1 92.5 70 GLY B CA 1
ATOM 2109 C C . GLY B 1 70 ? 2.047 -30.641 -17.359 1 92.5 70 GLY B C 1
ATOM 2110 O O . GLY B 1 70 ? 3.246 -30.922 -17.438 1 92.5 70 GLY B O 1
ATOM 2111 N N . PHE B 1 71 ? 1.635 -29.438 -17.094 1 94.5 71 PHE B N 1
ATOM 2112 C CA . PHE B 1 71 ? 2.592 -28.375 -16.781 1 94.5 71 PHE B CA 1
ATOM 2113 C C . PHE B 1 71 ? 3.17 -28.578 -15.383 1 94.5 71 PHE B C 1
ATOM 2115 O O . PHE B 1 71 ? 2.551 -29.219 -14.531 1 94.5 71 PHE B O 1
ATOM 2122 N N . ILE B 1 72 ? 4.34 -28 -15.219 1 93.88 72 ILE B N 1
ATOM 2123 C CA . ILE B 1 72 ? 5.039 -28.047 -13.938 1 93.88 72 ILE B CA 1
ATOM 2124 C C . ILE B 1 72 ? 4.988 -26.688 -13.266 1 93.88 72 ILE B C 1
ATOM 2126 O O . ILE B 1 72 ? 5.355 -25.672 -13.875 1 93.88 72 ILE B O 1
ATOM 2130 N N . LEU B 1 73 ? 4.562 -26.688 -12.016 1 95.38 73 LEU B N 1
ATOM 2131 C CA . LEU B 1 73 ? 4.344 -25.422 -11.328 1 95.38 73 LEU B CA 1
ATOM 2132 C C . LEU B 1 73 ? 5.633 -24.609 -11.266 1 95.38 73 LEU B C 1
ATOM 2134 O O . LEU B 1 73 ? 5.613 -23.391 -11.477 1 95.38 73 LEU B O 1
ATOM 2138 N N . SER B 1 74 ? 6.742 -25.25 -10.992 1 94.94 74 SER B N 1
ATOM 2139 C CA . SER B 1 74 ? 8.016 -24.531 -10.898 1 94.94 74 SER B CA 1
ATOM 2140 C C . SER B 1 74 ? 8.352 -23.812 -12.203 1 94.94 74 SER B C 1
ATOM 2142 O O . SER B 1 74 ? 8.898 -22.719 -12.188 1 94.94 74 SER B O 1
ATOM 2144 N N . ASP B 1 75 ? 8.023 -24.438 -13.289 1 96.12 75 ASP B N 1
ATOM 2145 C CA . ASP B 1 75 ? 8.266 -23.828 -14.586 1 96.12 75 ASP B CA 1
ATOM 2146 C C . ASP B 1 75 ? 7.352 -22.625 -14.812 1 96.12 75 ASP B C 1
ATOM 2148 O O . ASP B 1 75 ? 7.781 -21.594 -15.359 1 96.12 75 ASP B O 1
ATOM 2152 N N . ILE B 1 76 ? 6.113 -22.797 -14.414 1 97.44 76 ILE B N 1
ATOM 2153 C CA . ILE B 1 76 ? 5.141 -21.734 -14.57 1 97.44 76 ILE B CA 1
ATOM 2154 C C . ILE B 1 76 ? 5.594 -20.5 -13.781 1 97.44 76 ILE B C 1
ATOM 2156 O O . ILE B 1 76 ? 5.621 -19.391 -14.32 1 97.44 76 ILE B O 1
ATOM 2160 N N . ILE B 1 77 ? 6.035 -20.703 -12.562 1 97.38 77 ILE B N 1
ATOM 2161 C CA . ILE B 1 77 ? 6.43 -19.609 -11.68 1 97.38 77 ILE B CA 1
ATOM 2162 C C . ILE B 1 77 ? 7.715 -18.969 -12.195 1 97.38 77 ILE B C 1
ATOM 2164 O O . ILE B 1 77 ? 7.859 -17.75 -12.18 1 97.38 77 ILE B O 1
ATOM 2168 N N . ARG B 1 78 ? 8.625 -19.828 -12.648 1 96.56 78 ARG B N 1
ATOM 2169 C CA . ARG B 1 78 ? 9.859 -19.312 -13.25 1 96.56 78 ARG B CA 1
ATOM 2170 C C . ARG B 1 78 ? 9.555 -18.375 -14.414 1 96.56 78 ARG B C 1
ATOM 2172 O O . ARG B 1 78 ? 10.07 -17.266 -14.477 1 96.56 78 ARG B O 1
ATOM 2179 N N . ASP B 1 79 ? 8.703 -18.812 -15.297 1 97.69 79 ASP B N 1
ATOM 2180 C CA . ASP B 1 79 ? 8.344 -18.031 -16.469 1 97.69 79 ASP B CA 1
ATOM 2181 C C . ASP B 1 79 ? 7.59 -16.766 -16.062 1 97.69 79 ASP B C 1
ATOM 2183 O O . ASP B 1 79 ? 7.809 -15.695 -16.641 1 97.69 79 ASP B O 1
ATOM 2187 N N . PHE B 1 80 ? 6.695 -16.906 -15.141 1 98.56 80 PHE B N 1
ATOM 2188 C CA . PHE B 1 80 ? 5.945 -15.773 -14.609 1 98.56 80 PHE B CA 1
ATOM 2189 C C . PHE B 1 80 ? 6.883 -14.703 -14.055 1 98.56 80 PHE B C 1
ATOM 2191 O O . PHE B 1 80 ? 6.77 -13.531 -14.406 1 98.56 80 PHE B O 1
ATOM 2198 N N . LYS B 1 81 ? 7.832 -15.086 -13.242 1 97.88 81 LYS B N 1
ATOM 2199 C CA . LYS B 1 81 ? 8.773 -14.156 -12.625 1 97.88 81 LYS B CA 1
ATOM 2200 C C . LYS B 1 81 ? 9.68 -13.516 -13.672 1 97.88 81 LYS B C 1
ATOM 2202 O O . LYS B 1 81 ? 9.977 -12.32 -13.602 1 97.88 81 LYS B O 1
ATOM 2207 N N . LYS B 1 82 ? 10.086 -14.312 -14.641 1 96.94 82 LYS B N 1
ATOM 2208 C CA . LYS B 1 82 ? 10.922 -13.781 -15.711 1 96.94 82 LYS B CA 1
ATOM 2209 C C . LYS B 1 82 ? 10.188 -12.703 -16.5 1 96.94 82 LYS B C 1
ATOM 2211 O O . LYS B 1 82 ? 10.711 -11.609 -16.719 1 96.94 82 LYS B O 1
ATOM 2216 N N . PHE B 1 83 ? 9.016 -13.031 -16.891 1 98.31 83 PHE B N 1
ATOM 2217 C CA . PHE B 1 83 ? 8.211 -12.109 -17.703 1 98.31 83 PHE B CA 1
ATOM 2218 C C . PHE B 1 83 ? 7.906 -10.844 -16.906 1 98.31 83 PHE B C 1
ATOM 2220 O O . PHE B 1 83 ? 8.094 -9.734 -17.422 1 98.31 83 PHE B O 1
ATOM 2227 N N . THR B 1 84 ? 7.438 -10.984 -15.648 1 98.56 84 THR B N 1
ATOM 2228 C CA . THR B 1 84 ? 6.996 -9.828 -14.883 1 98.56 84 THR B CA 1
ATOM 2229 C C . THR B 1 84 ? 8.188 -8.984 -14.438 1 98.56 84 THR B C 1
ATOM 2231 O O . THR B 1 84 ? 8.078 -7.77 -14.281 1 98.56 84 THR B O 1
ATOM 2234 N N . SER B 1 85 ? 9.336 -9.625 -14.203 1 97.75 85 SER B N 1
ATOM 2235 C CA . SER B 1 85 ? 10.539 -8.844 -13.914 1 97.75 85 SER B CA 1
ATOM 2236 C C . SER B 1 85 ? 10.836 -7.852 -15.031 1 97.75 85 SER B C 1
ATOM 2238 O O . SER B 1 85 ? 11.016 -6.66 -14.773 1 97.75 85 SER B O 1
ATOM 2240 N N . LYS B 1 86 ? 10.82 -8.336 -16.219 1 97.75 86 LYS B N 1
ATOM 2241 C CA . LYS B 1 86 ? 11.086 -7.484 -17.375 1 97.75 86 LYS B CA 1
ATOM 2242 C C . LYS B 1 86 ? 10.008 -6.406 -17.531 1 97.75 86 LYS B C 1
ATOM 2244 O O . LYS B 1 86 ? 10.328 -5.23 -17.703 1 97.75 86 LYS B O 1
ATOM 2249 N N . LYS B 1 87 ? 8.773 -6.789 -17.438 1 98.56 87 LYS B N 1
ATOM 2250 C CA . LYS B 1 87 ? 7.648 -5.871 -17.625 1 98.56 87 LYS B CA 1
ATOM 2251 C C . LYS B 1 87 ? 7.621 -4.801 -16.531 1 98.56 87 LYS B C 1
ATOM 2253 O O . LYS B 1 87 ? 7.359 -3.629 -16.812 1 98.56 87 LYS B O 1
ATOM 2258 N N . ASN B 1 88 ? 7.867 -5.238 -15.289 1 98.5 88 ASN B N 1
ATOM 2259 C CA . ASN B 1 88 ? 7.871 -4.297 -14.172 1 98.5 88 ASN B CA 1
ATOM 2260 C C . ASN B 1 88 ? 8.961 -3.238 -14.336 1 98.5 88 ASN B C 1
ATOM 2262 O O . ASN B 1 88 ? 8.711 -2.049 -14.125 1 98.5 88 ASN B O 1
ATOM 2266 N N . ILE B 1 89 ? 10.133 -3.668 -14.758 1 98.44 89 ILE B N 1
ATOM 2267 C CA . ILE B 1 89 ? 11.242 -2.742 -14.969 1 98.44 89 ILE B CA 1
ATOM 2268 C C . ILE B 1 89 ? 10.906 -1.788 -16.109 1 98.44 89 ILE B C 1
ATOM 2270 O O . ILE B 1 89 ? 11.117 -0.578 -16 1 98.44 89 ILE B O 1
ATOM 2274 N N . GLN B 1 90 ? 10.359 -2.352 -17.203 1 98.56 90 GLN B N 1
ATOM 2275 C CA . GLN B 1 90 ? 9.961 -1.519 -18.328 1 98.56 90 GLN B CA 1
ATOM 2276 C C . GLN B 1 90 ? 8.945 -0.462 -17.906 1 98.56 90 GLN B C 1
ATOM 2278 O O . GLN B 1 90 ? 9.031 0.696 -18.312 1 98.56 90 GLN B O 1
ATOM 2283 N N . THR B 1 91 ? 8.008 -0.84 -17.062 1 98.81 91 THR B N 1
ATOM 2284 C CA . THR B 1 91 ? 6.984 0.071 -16.578 1 98.81 91 THR B CA 1
ATOM 2285 C C . THR B 1 91 ? 7.605 1.176 -15.727 1 98.81 91 THR B C 1
ATOM 2287 O O . THR B 1 91 ? 7.246 2.348 -15.859 1 98.81 91 THR B O 1
ATOM 2290 N N . ILE B 1 92 ? 8.562 0.806 -14.891 1 98.56 92 ILE B N 1
ATOM 2291 C CA . ILE B 1 92 ? 9.25 1.771 -14.031 1 98.56 92 ILE B CA 1
ATOM 2292 C C . ILE B 1 92 ? 10 2.781 -14.898 1 98.56 92 ILE B C 1
ATOM 2294 O O . ILE B 1 92 ? 10.008 3.977 -14.594 1 98.56 92 ILE B O 1
ATOM 2298 N N . ILE B 1 93 ? 10.578 2.32 -15.992 1 98.25 93 ILE B N 1
ATOM 2299 C CA . ILE B 1 93 ? 11.398 3.156 -16.859 1 98.25 93 ILE B CA 1
ATOM 2300 C C . ILE B 1 93 ? 10.5 4.039 -17.734 1 98.25 93 ILE B C 1
ATOM 2302 O O . ILE B 1 93 ? 10.734 5.246 -17.844 1 98.25 93 ILE B O 1
ATOM 2306 N N . ASP B 1 94 ? 9.422 3.463 -18.266 1 98.44 94 ASP B N 1
ATOM 2307 C CA . ASP B 1 94 ? 8.695 4.09 -19.375 1 98.44 94 ASP B CA 1
ATOM 2308 C C . ASP B 1 94 ? 7.523 4.922 -18.859 1 98.44 94 ASP B C 1
ATOM 2310 O O . ASP B 1 94 ? 7.023 5.805 -19.562 1 98.44 94 ASP B O 1
ATOM 2314 N N . GLU B 1 95 ? 6.984 4.629 -17.703 1 98.44 95 GLU B N 1
ATOM 2315 C CA . GLU B 1 95 ? 5.809 5.309 -17.156 1 98.44 95 GLU B CA 1
ATOM 2316 C C . GLU B 1 95 ? 6.18 6.191 -15.969 1 98.44 95 GLU B C 1
ATOM 2318 O O . GLU B 1 95 ? 7.25 6.031 -15.383 1 98.44 95 GLU B O 1
ATOM 2323 N N . PRO B 1 96 ? 5.348 7.172 -15.648 1 97.69 96 PRO B N 1
ATOM 2324 C CA . PRO B 1 96 ? 5.641 8.008 -14.477 1 97.69 96 PRO B CA 1
ATOM 2325 C C . PRO B 1 96 ? 5.844 7.188 -13.203 1 97.69 96 PRO B C 1
ATOM 2327 O O . PRO B 1 96 ? 5.008 6.344 -12.867 1 97.69 96 PRO B O 1
ATOM 2330 N N . GLU B 1 97 ? 6.98 7.418 -12.523 1 98.44 97 GLU B N 1
ATOM 2331 C CA . GLU B 1 97 ? 7.375 6.75 -11.289 1 98.44 97 GLU B CA 1
ATOM 2332 C C . GLU B 1 97 ? 8.305 7.625 -10.453 1 98.44 97 GLU B C 1
ATOM 2334 O O . GLU B 1 97 ? 9.484 7.785 -10.797 1 98.44 97 GLU B O 1
ATOM 2339 N N . SER B 1 98 ? 7.785 8.133 -9.352 1 97.62 98 SER B N 1
ATOM 2340 C CA . SER B 1 98 ? 8.539 9.07 -8.523 1 97.62 98 SER B CA 1
ATOM 2341 C C . SER B 1 98 ? 9.688 8.367 -7.805 1 97.62 98 SER B C 1
ATOM 2343 O O . SER B 1 98 ? 10.617 9.023 -7.332 1 97.62 98 SER B O 1
ATOM 2345 N N . ARG B 1 99 ? 9.688 6.984 -7.789 1 98.56 99 ARG B N 1
ATOM 2346 C CA . ARG B 1 99 ? 10.688 6.18 -7.105 1 98.56 99 ARG B CA 1
ATOM 2347 C C . ARG B 1 99 ? 11.688 5.594 -8.094 1 98.56 99 ARG B C 1
ATOM 2349 O O . ARG B 1 99 ? 12.484 4.723 -7.738 1 98.56 99 ARG B O 1
ATOM 2356 N N . ARG B 1 100 ? 11.648 5.984 -9.258 1 98.44 100 ARG B N 1
ATOM 2357 C CA . ARG B 1 100 ? 12.328 5.352 -10.383 1 98.44 100 ARG B CA 1
ATOM 2358 C C . ARG B 1 100 ? 13.82 5.203 -10.102 1 98.44 100 ARG B C 1
ATOM 2360 O O . ARG B 1 100 ? 14.367 4.102 -10.164 1 98.44 100 ARG B O 1
ATOM 2367 N N . GLU B 1 101 ? 14.438 6.27 -9.703 1 97.69 101 GLU B N 1
ATOM 2368 C CA . GLU B 1 101 ? 15.891 6.309 -9.625 1 97.69 101 GLU B CA 1
ATOM 2369 C C . GLU B 1 101 ? 16.422 5.336 -8.57 1 97.69 101 GLU B C 1
ATOM 2371 O O . GLU B 1 101 ? 17.188 4.434 -8.891 1 97.69 101 GLU B O 1
ATOM 2376 N N . TRP B 1 102 ? 15.891 5.449 -7.359 1 97.75 102 TRP B N 1
ATOM 2377 C CA . TRP B 1 102 ? 16.484 4.609 -6.32 1 97.75 102 TRP B CA 1
ATOM 2378 C C . TRP B 1 102 ? 16.016 3.162 -6.465 1 97.75 102 TRP B C 1
ATOM 2380 O O . TRP B 1 102 ? 16.734 2.232 -6.098 1 97.75 102 TRP B O 1
ATOM 2390 N N . MET B 1 103 ? 14.812 2.9 -7.055 1 98.25 103 MET B N 1
ATOM 2391 C CA . MET B 1 103 ? 14.352 1.536 -7.289 1 98.25 103 MET B CA 1
ATOM 2392 C C . MET B 1 103 ? 15.25 0.822 -8.297 1 98.25 103 MET B C 1
ATOM 2394 O O . MET B 1 103 ? 15.695 -0.301 -8.047 1 98.25 103 MET B O 1
ATOM 2398 N N . LEU B 1 104 ? 15.523 1.526 -9.438 1 97.81 104 LEU B N 1
ATOM 2399 C CA . LEU B 1 104 ? 16.359 0.93 -10.469 1 97.81 104 LEU B CA 1
ATOM 2400 C C . LEU B 1 104 ? 17.781 0.691 -9.953 1 97.81 104 LEU B C 1
ATOM 2402 O O . LEU B 1 104 ? 18.391 -0.338 -10.25 1 97.81 104 LEU B O 1
ATOM 2406 N N . ASP B 1 105 ? 18.25 1.65 -9.164 1 96.62 105 ASP B N 1
ATOM 2407 C CA . ASP B 1 105 ? 19.578 1.48 -8.562 1 96.62 105 ASP B CA 1
ATOM 2408 C C . ASP B 1 105 ? 19.609 0.24 -7.676 1 96.62 105 ASP B C 1
ATOM 2410 O O . ASP B 1 105 ? 20.547 -0.555 -7.754 1 96.62 105 ASP B O 1
ATOM 2414 N N . TYR B 1 106 ? 18.625 0.052 -6.879 1 97.38 106 TYR B N 1
ATOM 2415 C CA . TYR B 1 106 ? 18.578 -1.097 -5.98 1 97.38 106 TYR B CA 1
ATOM 2416 C C . TYR B 1 106 ? 18.484 -2.4 -6.766 1 97.38 106 TYR B C 1
ATOM 2418 O O . TYR B 1 106 ? 19.203 -3.361 -6.469 1 97.38 106 TYR B O 1
ATOM 2426 N N . PHE B 1 107 ? 17.578 -2.443 -7.762 1 97.31 107 PHE B N 1
ATOM 2427 C CA . PHE B 1 107 ? 17.375 -3.658 -8.539 1 97.31 107 PHE B CA 1
ATOM 2428 C C . PHE B 1 107 ? 18.625 -4.02 -9.32 1 97.31 107 PHE B C 1
ATOM 2430 O O . PHE B 1 107 ? 18.922 -5.195 -9.523 1 97.31 107 PHE B O 1
ATOM 2437 N N . LYS B 1 108 ? 19.344 -3.006 -9.766 1 95.38 108 LYS B N 1
ATOM 2438 C CA . LYS B 1 108 ? 20.609 -3.229 -10.461 1 95.38 108 LYS B CA 1
ATOM 2439 C C . LYS B 1 108 ? 21.672 -3.795 -9.508 1 95.38 108 LYS B C 1
ATOM 2441 O O . LYS B 1 108 ? 22.359 -4.754 -9.852 1 95.38 108 LYS B O 1
ATOM 2446 N N . LYS B 1 109 ? 21.766 -3.254 -8.305 1 93.25 109 LYS B N 1
ATOM 2447 C CA . LYS B 1 109 ? 22.734 -3.684 -7.301 1 93.25 109 LYS B CA 1
ATOM 2448 C C . LYS B 1 109 ? 22.469 -5.117 -6.852 1 93.25 109 LYS B C 1
ATOM 2450 O O . LYS B 1 109 ? 23.391 -5.855 -6.52 1 93.25 109 LYS B O 1
ATOM 2455 N N . SER B 1 110 ? 21.25 -5.477 -6.871 1 90.94 110 SER B N 1
ATOM 2456 C CA . SER B 1 110 ? 20.844 -6.797 -6.406 1 90.94 110 SER B CA 1
ATOM 2457 C C . SER B 1 110 ? 21.297 -7.891 -7.367 1 90.94 110 SER B C 1
ATOM 2459 O O . SER B 1 110 ? 21.234 -9.078 -7.039 1 90.94 110 SER B O 1
ATOM 2461 N N . CYS B 1 111 ? 21.719 -7.504 -8.562 1 83.94 111 CYS B N 1
ATOM 2462 C CA . CYS B 1 111 ? 22.234 -8.438 -9.562 1 83.94 111 CYS B CA 1
ATOM 2463 C C . CYS B 1 111 ? 23.734 -8.625 -9.422 1 83.94 111 CYS B C 1
ATOM 2465 O O . CYS B 1 111 ? 24.312 -9.547 -10.008 1 83.94 111 CYS B O 1
ATOM 2467 N N . GLU B 1 112 ? 24.391 -7.742 -8.82 1 74.12 112 GLU B N 1
ATOM 2468 C CA . GLU B 1 112 ? 25.859 -7.66 -8.852 1 74.12 112 GLU B CA 1
ATOM 2469 C C . GLU B 1 112 ? 26.484 -8.977 -8.406 1 74.12 112 GLU B C 1
ATOM 2471 O O . GLU B 1 112 ? 27.562 -9.344 -8.875 1 74.12 112 GLU B O 1
ATOM 2476 N N . HIS B 1 113 ? 25.781 -9.633 -7.672 1 69.25 113 HIS B N 1
ATOM 2477 C CA . HIS B 1 113 ? 26.375 -10.867 -7.176 1 69.25 113 HIS B CA 1
ATOM 2478 C C . HIS B 1 113 ? 26.016 -12.047 -8.07 1 69.25 113 HIS B C 1
ATOM 2480 O O . HIS B 1 113 ? 26.5 -13.164 -7.859 1 69.25 113 HIS B O 1
ATOM 2486 N N . LEU B 1 114 ? 25.188 -11.656 -9.086 1 65.44 114 LEU B N 1
ATOM 2487 C CA . LEU B 1 114 ? 24.688 -12.734 -9.93 1 65.44 114 LEU B CA 1
ATOM 2488 C C . LEU B 1 114 ? 25.641 -13 -11.086 1 65.44 114 LEU B C 1
ATOM 2490 O O . LEU B 1 114 ? 26.312 -12.086 -11.57 1 65.44 114 LEU B O 1
ATOM 2494 N N . LYS B 1 115 ? 25.875 -14.195 -11.375 1 57.91 115 LYS B N 1
ATOM 2495 C CA . LYS B 1 115 ? 26.734 -14.656 -12.461 1 57.91 115 LYS B CA 1
ATOM 2496 C C . LYS B 1 115 ? 26.109 -14.352 -13.82 1 57.91 115 LYS B C 1
ATOM 2498 O O . LYS B 1 115 ? 26.828 -14.078 -14.789 1 57.91 115 LYS B O 1
ATOM 2503 N N . ARG B 1 116 ? 24.781 -14.422 -13.852 1 60.56 116 ARG B N 1
ATOM 2504 C CA . ARG B 1 116 ? 24.094 -14.258 -15.125 1 60.56 116 ARG B CA 1
ATOM 2505 C C . ARG B 1 116 ? 24.031 -12.781 -15.523 1 60.56 116 ARG B C 1
ATOM 2507 O O . ARG B 1 116 ? 24.047 -11.906 -14.664 1 60.56 116 ARG B O 1
ATOM 2514 N N . HIS B 1 117 ? 24.094 -12.57 -16.812 1 66.88 117 HIS B N 1
ATOM 2515 C CA . HIS B 1 117 ? 24.031 -11.227 -17.375 1 66.88 117 HIS B CA 1
ATOM 2516 C C . HIS B 1 117 ? 22.656 -10.602 -17.188 1 66.88 117 HIS B C 1
ATOM 2518 O O . HIS B 1 117 ? 21.766 -10.805 -18.016 1 66.88 117 HIS B O 1
ATOM 2524 N N . GLN B 1 118 ? 22.234 -10.359 -15.938 1 75.62 118 GLN B N 1
ATOM 2525 C CA . GLN B 1 118 ? 20.969 -9.672 -15.68 1 75.62 118 GLN B CA 1
ATOM 2526 C C . GLN B 1 118 ? 21.203 -8.25 -15.188 1 75.62 118 GLN B C 1
ATOM 2528 O O . GLN B 1 118 ? 22.125 -8 -14.398 1 75.62 118 GLN B O 1
ATOM 2533 N N . THR B 1 119 ? 20.422 -7.363 -15.758 1 86.12 119 THR B N 1
ATOM 2534 C CA . THR B 1 119 ? 20.609 -5.949 -15.445 1 86.12 119 THR B CA 1
ATOM 2535 C C . THR B 1 119 ? 19.859 -5.578 -14.172 1 86.12 119 THR B C 1
ATOM 2537 O O . THR B 1 119 ? 20.344 -4.793 -13.359 1 86.12 119 THR B O 1
ATOM 2540 N N . TYR B 1 120 ? 18.625 -6.184 -13.984 1 95.12 120 TYR B N 1
ATOM 2541 C CA . TYR B 1 120 ? 17.812 -5.871 -12.82 1 95.12 120 TYR B CA 1
ATOM 2542 C C . TYR B 1 120 ? 17.25 -7.145 -12.188 1 95.12 120 TYR B C 1
ATOM 2544 O O . TYR B 1 120 ? 16.859 -8.078 -12.891 1 95.12 120 TYR B O 1
ATOM 2552 N N . LYS B 1 121 ? 17.234 -7.262 -10.938 1 95.69 121 LYS B N 1
ATOM 2553 C CA . LYS B 1 121 ? 16.578 -8.328 -10.188 1 95.69 121 LYS B CA 1
ATOM 2554 C C . LYS B 1 121 ? 15.383 -7.793 -9.414 1 95.69 121 LYS B C 1
ATOM 2556 O O . LYS B 1 121 ? 15.531 -6.992 -8.492 1 95.69 121 LYS B O 1
ATOM 2561 N N . VAL B 1 122 ? 14.242 -8.266 -9.75 1 97.62 122 VAL B N 1
ATOM 2562 C CA . VAL B 1 122 ? 13.023 -7.762 -9.133 1 97.62 122 VAL B CA 1
ATOM 2563 C C . VAL B 1 122 ? 12.562 -8.719 -8.039 1 97.62 122 VAL B C 1
ATOM 2565 O O . VAL B 1 122 ? 12.211 -8.289 -6.938 1 97.62 122 VAL B O 1
ATOM 2568 N N . TRP B 1 123 ? 12.648 -10.023 -8.344 1 98 123 TRP B N 1
ATOM 2569 C CA . TRP B 1 123 ? 12.109 -11.031 -7.441 1 98 123 TRP B CA 1
ATOM 2570 C C . TRP B 1 123 ? 13.219 -11.688 -6.629 1 98 123 TRP B C 1
ATOM 2572 O O . TRP B 1 123 ? 14.305 -11.953 -7.148 1 98 123 TRP B O 1
ATOM 2582 N N . GLN B 1 124 ? 12.875 -11.969 -5.352 1 96.81 124 GLN B N 1
ATOM 2583 C CA . GLN B 1 124 ? 13.734 -12.859 -4.586 1 96.81 124 GLN B CA 1
ATOM 2584 C C . GLN B 1 124 ? 13.805 -14.242 -5.234 1 96.81 124 GLN B C 1
ATOM 2586 O O . GLN B 1 124 ? 12.891 -14.641 -5.957 1 96.81 124 GLN B O 1
ATOM 2591 N N . ASP B 1 125 ? 14.859 -14.93 -4.93 1 92.75 125 ASP B N 1
ATOM 2592 C CA . ASP B 1 125 ? 14.961 -16.297 -5.41 1 92.75 125 ASP B CA 1
ATOM 2593 C C . ASP B 1 125 ? 13.898 -17.188 -4.766 1 92.75 125 ASP B C 1
ATOM 2595 O O . ASP B 1 125 ? 13.547 -17 -3.6 1 92.75 125 ASP B O 1
ATOM 2599 N N . GLY B 1 126 ? 13.406 -18.047 -5.543 1 90.44 126 GLY B N 1
ATOM 2600 C CA . GLY B 1 126 ? 12.445 -19.016 -5.023 1 90.44 126 GLY B CA 1
ATOM 2601 C C . GLY B 1 126 ? 11.055 -18.422 -4.855 1 90.44 126 GLY B C 1
ATOM 2602 O O . GLY B 1 126 ? 10.75 -17.359 -5.41 1 90.44 126 GLY B O 1
ATOM 2603 N N . TYR B 1 127 ? 10.039 -19.125 -4.289 1 87.75 127 TYR B N 1
ATOM 2604 C CA . TYR B 1 127 ? 8.656 -18.688 -4.117 1 87.75 127 TYR B CA 1
ATOM 2605 C C . TYR B 1 127 ? 7.996 -19.406 -2.947 1 87.75 127 TYR B C 1
ATOM 2607 O O . TYR B 1 127 ? 6.77 -19.422 -2.834 1 87.75 127 TYR B O 1
ATOM 2615 N N . HIS B 1 128 ? 8.617 -19.781 -2.037 1 88.56 128 HIS B N 1
ATOM 2616 C CA . HIS B 1 128 ? 8.109 -20.438 -0.833 1 88.56 128 HIS B CA 1
ATOM 2617 C C . HIS B 1 128 ? 6.8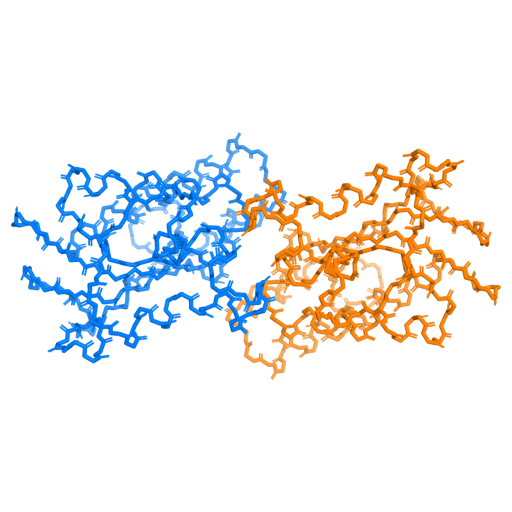48 -21.25 -1.126 1 88.56 128 HIS B C 1
ATOM 2619 O O . HIS B 1 128 ? 5.734 -20.719 -1.013 1 88.56 128 HIS B O 1
ATOM 2625 N N . ALA B 1 129 ? 6.953 -22.391 -1.359 1 90.56 129 ALA B N 1
ATOM 2626 C CA . ALA B 1 129 ? 5.828 -23.266 -1.703 1 90.56 129 ALA B CA 1
ATOM 2627 C C . ALA B 1 129 ? 5.473 -24.188 -0.542 1 90.56 129 ALA B C 1
ATOM 2629 O O . ALA B 1 129 ? 6.352 -24.812 0.049 1 90.56 129 ALA B O 1
ATOM 2630 N N . GLU B 1 130 ? 4.207 -24.125 -0.176 1 92.12 130 GLU B N 1
ATOM 2631 C CA . GLU B 1 130 ? 3.67 -25.062 0.804 1 92.12 130 GLU B CA 1
ATOM 2632 C C . GLU B 1 130 ? 2.65 -26 0.166 1 92.12 130 GLU B C 1
ATOM 2634 O O . GLU B 1 130 ? 1.636 -25.547 -0.372 1 92.12 130 GLU B O 1
ATOM 2639 N N . HIS B 1 131 ? 2.939 -27.312 0.286 1 91.62 131 HIS B N 1
ATOM 2640 C CA . HIS B 1 131 ? 2.027 -28.297 -0.266 1 91.62 131 HIS B CA 1
ATOM 2641 C C . HIS B 1 131 ? 0.743 -28.391 0.553 1 91.62 131 HIS B C 1
ATOM 2643 O O . HIS B 1 131 ? 0.788 -28.406 1.785 1 91.62 131 HIS B O 1
ATOM 2649 N N . ILE B 1 132 ? -0.362 -28.391 -0.181 1 88.44 132 ILE B N 1
ATOM 2650 C CA . ILE B 1 132 ? -1.668 -28.5 0.459 1 88.44 132 ILE B CA 1
ATOM 2651 C C . ILE B 1 132 ? -2.123 -29.969 0.459 1 88.44 132 ILE B C 1
ATOM 2653 O O . ILE B 1 132 ? -2.322 -30.562 -0.603 1 88.44 132 ILE B O 1
ATOM 2657 N N . PHE B 1 133 ? -2.408 -30.5 1.642 1 85.38 133 PHE B N 1
ATOM 2658 C CA . PHE B 1 133 ? -2.617 -31.938 1.692 1 85.38 133 PHE B CA 1
ATOM 2659 C C . PHE B 1 133 ? -3.996 -32.25 2.25 1 85.38 133 PHE B C 1
ATOM 2661 O O . PHE B 1 133 ? -4.379 -33.438 2.332 1 85.38 133 PHE B O 1
ATOM 2668 N N . SER B 1 134 ? -4.766 -31.219 2.711 1 86.56 134 SER B N 1
ATOM 2669 C CA . SER B 1 134 ? -6.094 -31.469 3.258 1 86.56 134 SER B CA 1
ATOM 2670 C C . SER B 1 134 ? -7.023 -30.281 3.004 1 86.56 134 SER B C 1
ATOM 2672 O O . SER B 1 134 ? -6.562 -29.172 2.754 1 86.56 134 SER B O 1
ATOM 2674 N N . ASN B 1 135 ? -8.242 -30.609 3.141 1 86.38 135 ASN B N 1
ATOM 2675 C CA . ASN B 1 135 ? -9.234 -29.547 3.004 1 86.38 135 ASN B CA 1
ATOM 2676 C C . ASN B 1 135 ? -9.117 -28.516 4.129 1 86.38 135 ASN B C 1
ATOM 2678 O O . ASN B 1 135 ? -9.344 -27.328 3.916 1 86.38 135 ASN B O 1
ATOM 2682 N N . LYS B 1 136 ? -8.82 -29.031 5.23 1 90 136 LYS B N 1
ATOM 2683 C CA . LYS B 1 136 ? -8.625 -28.141 6.371 1 90 136 LYS B CA 1
ATOM 2684 C C . LYS B 1 136 ? -7.492 -27.141 6.102 1 90 136 LYS B C 1
ATOM 2686 O O . LYS B 1 136 ? -7.617 -25.953 6.41 1 90 136 LYS B O 1
ATOM 2691 N N . PHE B 1 137 ? -6.5 -27.578 5.504 1 91.19 137 PHE B N 1
ATOM 2692 C CA . PHE B 1 137 ? -5.355 -26.719 5.195 1 91.19 137 PHE B CA 1
ATOM 2693 C C . PHE B 1 137 ? -5.695 -25.734 4.078 1 91.19 137 PHE B C 1
ATOM 2695 O O . PHE B 1 137 ? -5.27 -24.578 4.113 1 91.19 137 PHE B O 1
ATOM 2702 N N . ILE B 1 138 ? -6.5 -26.172 3.184 1 91.88 138 ILE B N 1
ATOM 2703 C CA . ILE B 1 138 ? -6.961 -25.297 2.111 1 91.88 138 ILE B CA 1
ATOM 2704 C C . ILE B 1 138 ? -7.742 -24.125 2.701 1 91.88 138 ILE B C 1
ATOM 2706 O O . ILE B 1 138 ? -7.508 -22.969 2.336 1 91.88 138 ILE B O 1
ATOM 2710 N N . LYS B 1 139 ? -8.586 -24.484 3.59 1 92.88 139 LYS B N 1
ATOM 2711 C CA . LYS B 1 139 ? -9.414 -23.453 4.215 1 92.88 139 LYS B CA 1
ATOM 2712 C C . LYS B 1 139 ? -8.562 -22.453 4.98 1 92.88 139 LYS B C 1
ATOM 2714 O O . LYS B 1 139 ? -8.789 -21.234 4.902 1 92.88 139 LYS B O 1
ATOM 2719 N N . GLN B 1 140 ? -7.66 -22.953 5.648 1 95.56 140 GLN B N 1
ATOM 2720 C CA . GLN B 1 140 ? -6.746 -22.109 6.406 1 95.56 140 GLN B CA 1
ATOM 2721 C C . GLN B 1 140 ? -5.992 -21.141 5.492 1 95.56 140 GLN B C 1
ATOM 2723 O O . GLN B 1 140 ? -5.871 -19.953 5.793 1 95.56 140 GLN B O 1
ATOM 2728 N N . LYS B 1 141 ? -5.473 -21.609 4.375 1 96.19 141 LYS B N 1
ATOM 2729 C CA . LYS B 1 141 ? -4.699 -20.781 3.455 1 96.19 141 LYS B CA 1
ATOM 2730 C C . LYS B 1 141 ? -5.594 -19.781 2.74 1 96.19 141 LYS B C 1
ATOM 2732 O O . LYS B 1 141 ? -5.188 -18.641 2.498 1 96.19 141 LYS B O 1
ATOM 2737 N N . LEU B 1 142 ? -6.773 -20.266 2.439 1 96.38 142 LEU B N 1
ATOM 2738 C CA . LEU B 1 142 ? -7.742 -19.344 1.852 1 96.38 142 LEU B CA 1
ATOM 2739 C C . LEU B 1 142 ? -7.992 -18.156 2.771 1 96.38 142 LEU B C 1
ATOM 2741 O O . LEU B 1 142 ? -7.941 -17 2.332 1 96.38 142 LEU B O 1
ATOM 2745 N N . GLU B 1 143 ? -8.234 -18.453 4.02 1 96.88 143 GLU B N 1
ATOM 2746 C CA . GLU B 1 143 ? -8.477 -17.422 5.012 1 96.88 143 GLU B CA 1
ATOM 2747 C C . GLU B 1 143 ? -7.262 -16.516 5.18 1 96.88 143 GLU B C 1
ATOM 2749 O O . GLU B 1 143 ? -7.395 -15.289 5.246 1 96.88 143 GLU B O 1
ATOM 2754 N N . TYR B 1 144 ? -6.137 -17.172 5.223 1 97.88 144 TYR B N 1
ATOM 2755 C CA . TYR B 1 144 ? -4.891 -16.438 5.379 1 97.88 144 TYR B CA 1
ATOM 2756 C C . TYR B 1 144 ? -4.691 -15.445 4.23 1 97.88 144 TYR B C 1
ATOM 2758 O O . TYR B 1 144 ? -4.422 -14.266 4.457 1 97.88 144 TYR B O 1
ATOM 2766 N N . ILE B 1 145 ? -4.859 -15.883 3.055 1 98.5 145 ILE B N 1
ATOM 2767 C CA . ILE B 1 145 ? -4.672 -15.078 1.853 1 98.5 145 ILE B CA 1
ATOM 2768 C C . ILE B 1 145 ? -5.637 -13.898 1.866 1 98.5 145 ILE B C 1
ATOM 2770 O O . ILE B 1 145 ? -5.227 -12.742 1.688 1 98.5 145 ILE B O 1
ATOM 2774 N N . HIS B 1 146 ? -6.887 -14.156 2.152 1 98.75 146 HIS B N 1
ATOM 2775 C CA . HIS B 1 146 ? -7.934 -13.148 2.047 1 98.75 146 HIS B CA 1
ATOM 2776 C C . HIS B 1 146 ? -7.863 -12.156 3.203 1 98.75 146 HIS B C 1
ATOM 2778 O O . HIS B 1 146 ? -8.258 -11 3.059 1 98.75 146 HIS B O 1
ATOM 2784 N N . PHE B 1 147 ? -7.258 -12.562 4.348 1 98.69 147 PHE B N 1
ATOM 2785 C CA . PHE B 1 147 ? -7.285 -11.711 5.535 1 98.69 147 PHE B CA 1
ATOM 2786 C C . PHE B 1 147 ? -5.992 -10.914 5.66 1 98.69 147 PHE B C 1
ATOM 2788 O O . PHE B 1 147 ? -5.871 -10.055 6.539 1 98.69 147 PHE B O 1
ATOM 2795 N N . ASN B 1 148 ? -5.07 -11.148 4.797 1 98.62 148 ASN B N 1
ATOM 2796 C CA . ASN B 1 148 ? -3.812 -10.414 4.863 1 98.62 148 ASN B CA 1
ATOM 2797 C C . ASN B 1 148 ? -4.051 -8.906 4.867 1 98.62 148 ASN B C 1
ATOM 2799 O O . ASN B 1 148 ? -3.525 -8.188 5.723 1 98.62 148 ASN B O 1
ATOM 2803 N N . PRO B 1 149 ? -4.91 -8.32 3.961 1 98.81 149 PRO B N 1
ATOM 2804 C CA . PRO B 1 149 ? -5.137 -6.879 3.963 1 98.81 149 PRO B CA 1
ATOM 2805 C C . PRO B 1 149 ? -5.84 -6.391 5.23 1 98.81 149 PRO B C 1
ATOM 2807 O O . PRO B 1 149 ? -5.672 -5.238 5.629 1 98.81 149 PRO B O 1
ATOM 2810 N N . VAL B 1 150 ? -6.641 -7.262 5.812 1 98.81 150 VAL B N 1
ATOM 2811 C CA . VAL B 1 150 ? -7.328 -6.93 7.0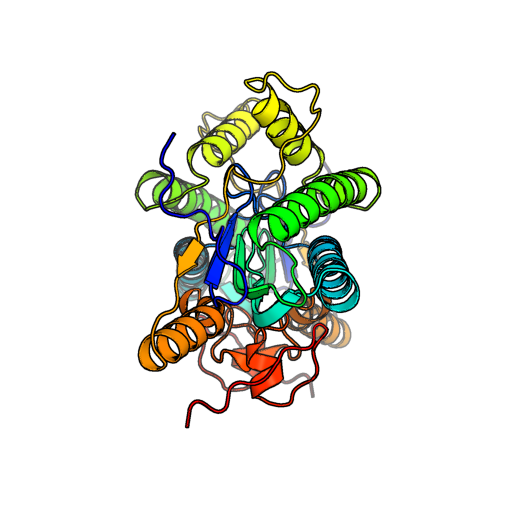55 1 98.81 150 VAL B CA 1
ATOM 2812 C C . VAL B 1 150 ? -6.32 -6.859 8.195 1 98.81 150 VAL B C 1
ATOM 2814 O O . VAL B 1 150 ? -6.34 -5.914 8.992 1 98.81 150 VAL B O 1
ATOM 2817 N N . LYS B 1 151 ? -5.445 -7.863 8.234 1 98.31 151 LYS B N 1
ATOM 2818 C CA . LYS B 1 151 ? -4.41 -7.902 9.266 1 98.31 151 LYS B CA 1
ATOM 2819 C C . LYS B 1 151 ? -3.545 -6.648 9.227 1 98.31 151 LYS B C 1
ATOM 2821 O O . LYS B 1 151 ? -3.16 -6.121 10.273 1 98.31 151 LYS B O 1
ATOM 2826 N N . ASP B 1 152 ? -3.258 -6.145 8.047 1 97.75 152 ASP B N 1
ATOM 2827 C CA . ASP B 1 152 ? -2.453 -4.941 7.867 1 97.75 152 ASP B CA 1
ATOM 2828 C C . ASP B 1 152 ? -3.309 -3.684 7.988 1 97.75 152 ASP B C 1
ATOM 2830 O O . ASP B 1 152 ? -2.82 -2.572 7.773 1 97.75 152 ASP B O 1
ATOM 2834 N N . LYS B 1 153 ? -4.574 -3.875 8.211 1 98.5 153 LYS B N 1
ATOM 2835 C CA . LYS B 1 153 ? -5.562 -2.822 8.438 1 98.5 153 LYS B CA 1
ATOM 2836 C C . LYS B 1 153 ? -5.676 -1.912 7.215 1 98.5 153 LYS B C 1
ATOM 2838 O O . LYS B 1 153 ? -5.836 -0.697 7.355 1 98.5 153 LYS B O 1
ATOM 2843 N N . ILE B 1 154 ? -5.469 -2.471 6.062 1 98.81 154 ILE B N 1
ATOM 2844 C CA . ILE B 1 154 ? -5.75 -1.734 4.836 1 98.81 154 ILE B CA 1
ATOM 2845 C C . ILE B 1 154 ? -7.258 -1.559 4.672 1 98.81 154 ILE B C 1
ATOM 2847 O O . ILE B 1 154 ? -7.723 -0.48 4.297 1 98.81 154 ILE B O 1
ATOM 2851 N N . VAL B 1 155 ? -7.934 -2.59 4.988 1 98.88 155 VAL B N 1
ATOM 2852 C CA . VAL B 1 155 ? -9.391 -2.664 4.953 1 98.88 155 VAL B CA 1
ATOM 2853 C C . VAL B 1 155 ? -9.906 -3.371 6.207 1 98.88 155 VAL B C 1
ATOM 2855 O O . VAL B 1 155 ? -9.148 -4.062 6.891 1 98.88 155 VAL B O 1
ATOM 2858 N N . ALA B 1 156 ? -11.211 -3.197 6.426 1 98.69 156 ALA B N 1
ATOM 2859 C CA . ALA B 1 156 ? -11.82 -3.859 7.578 1 98.69 156 ALA B CA 1
ATOM 2860 C C . ALA B 1 156 ? -12.359 -5.234 7.195 1 98.69 156 ALA B C 1
ATOM 2862 O O . ALA B 1 156 ? -12.414 -6.141 8.031 1 98.69 156 ALA B O 1
ATOM 2863 N N . LEU B 1 157 ? -12.734 -5.395 5.922 1 98.69 157 LEU B N 1
ATOM 2864 C CA . LEU B 1 157 ? -13.258 -6.656 5.41 1 98.69 157 LEU B CA 1
ATOM 2865 C C . LEU B 1 157 ? -12.445 -7.141 4.211 1 98.69 157 LEU B C 1
ATOM 2867 O O . LEU B 1 157 ? -12.055 -6.34 3.361 1 98.69 157 LEU B O 1
ATOM 2871 N N . PRO B 1 158 ? -12.234 -8.453 4.141 1 98.81 158 PRO B N 1
ATOM 2872 C CA . PRO B 1 158 ? -11.391 -8.992 3.074 1 98.81 158 PRO B CA 1
ATOM 2873 C C . PRO B 1 158 ? -11.867 -8.594 1.682 1 98.81 158 PRO B C 1
ATOM 2875 O O . PRO B 1 158 ? -11.055 -8.203 0.838 1 98.81 158 PRO B O 1
ATOM 2878 N N . LYS B 1 159 ? -13.164 -8.586 1.46 1 98.62 159 LYS B N 1
ATOM 2879 C CA . LYS B 1 159 ? -13.719 -8.359 0.126 1 98.62 159 LYS B CA 1
ATOM 2880 C C . LYS B 1 159 ? -13.508 -6.918 -0.318 1 98.62 159 LYS B C 1
ATOM 2882 O O . LYS B 1 159 ? -13.711 -6.586 -1.488 1 98.62 159 LYS B O 1
ATOM 2887 N N . ASP B 1 160 ? -13.102 -6.047 0.624 1 98.81 160 ASP B N 1
ATOM 2888 C CA . ASP B 1 160 ? -12.977 -4.625 0.314 1 98.81 160 ASP B CA 1
ATOM 2889 C C . ASP B 1 160 ? -11.633 -4.324 -0.339 1 98.81 160 ASP B C 1
ATOM 2891 O O . ASP B 1 160 ? -11.438 -3.24 -0.895 1 98.81 160 ASP B O 1
ATOM 2895 N N . TYR B 1 161 ? -10.672 -5.219 -0.262 1 98.88 161 TYR B N 1
ATOM 2896 C CA . TYR B 1 161 ? -9.391 -5.055 -0.943 1 98.88 161 TYR B CA 1
ATOM 2897 C C . TYR B 1 161 ? -9.484 -5.508 -2.395 1 98.88 161 TYR B C 1
ATOM 2899 O O . TYR B 1 161 ? -9.844 -6.656 -2.67 1 98.88 161 TYR B O 1
ATOM 2907 N N . TYR B 1 162 ? -9.156 -4.707 -3.275 1 98.88 162 TYR B N 1
ATOM 2908 C CA . TYR B 1 162 ? -9.578 -4.902 -4.66 1 98.88 162 TYR B CA 1
ATOM 2909 C C . TYR B 1 162 ? -8.812 -6.055 -5.301 1 98.88 162 TYR B C 1
ATOM 2911 O O . TYR B 1 162 ? -9.398 -6.902 -5.973 1 98.88 162 TYR B O 1
ATOM 2919 N N . PHE B 1 163 ? -7.492 -6.102 -5.09 1 98.88 163 PHE B N 1
ATOM 2920 C CA . PHE B 1 163 ? -6.672 -7.086 -5.781 1 98.88 163 PHE B CA 1
ATOM 2921 C C . PHE B 1 163 ? -6.48 -8.328 -4.922 1 98.88 163 PHE B C 1
ATOM 2923 O O . PHE B 1 163 ? -5.352 -8.758 -4.684 1 98.88 163 PHE B O 1
ATOM 2930 N N . SER B 1 164 ? -7.582 -8.883 -4.523 1 98.88 164 SER B N 1
ATOM 2931 C CA . SER B 1 164 ? -7.711 -10.117 -3.758 1 98.88 164 SER B CA 1
ATOM 2932 C C . SER B 1 164 ? -8.891 -10.945 -4.25 1 98.88 164 SER B C 1
ATOM 2934 O O . SER B 1 164 ? -9.93 -10.406 -4.617 1 98.88 164 SER B O 1
ATOM 2936 N N . SER B 1 165 ? -8.727 -12.258 -4.215 1 98.81 165 SER B N 1
ATOM 2937 C CA . SER B 1 165 ? -9.805 -13.141 -4.652 1 98.81 165 SER B CA 1
ATOM 2938 C C . SER B 1 165 ? -10.938 -13.172 -3.637 1 98.81 165 SER B C 1
ATOM 2940 O O . SER B 1 165 ? -11.961 -13.828 -3.855 1 98.81 165 SER B O 1
ATOM 2942 N N . ALA B 1 166 ? -10.742 -12.508 -2.5 1 98.75 166 ALA B N 1
ATOM 2943 C CA . ALA B 1 166 ? -11.875 -12.336 -1.592 1 98.75 166 ALA B CA 1
ATOM 2944 C C . ALA B 1 166 ? -13.078 -11.742 -2.318 1 98.75 166 ALA B C 1
ATOM 2946 O O . ALA B 1 166 ? -14.227 -12.07 -2.004 1 98.75 166 ALA B O 1
ATOM 2947 N N . ARG B 1 167 ? -12.82 -10.93 -3.262 1 98.62 167 ARG B N 1
ATOM 2948 C CA . ARG B 1 167 ? -13.891 -10.312 -4.039 1 98.62 167 ARG B CA 1
ATOM 2949 C C . ARG B 1 167 ? -14.602 -11.352 -4.906 1 98.62 167 ARG B C 1
ATOM 2951 O O . ARG B 1 167 ? -15.82 -11.297 -5.07 1 98.62 167 ARG B O 1
ATOM 2958 N N . ASN B 1 168 ? -13.805 -12.227 -5.5 1 98.38 168 ASN B N 1
ATOM 2959 C CA . ASN B 1 168 ? -14.414 -13.32 -6.254 1 98.38 168 ASN B CA 1
ATOM 2960 C C . ASN B 1 168 ? -15.398 -14.117 -5.398 1 98.38 168 ASN B C 1
ATOM 2962 O O . ASN B 1 168 ? -16.516 -14.391 -5.828 1 98.38 168 ASN B O 1
ATOM 2966 N N . TYR B 1 169 ? -14.984 -14.484 -4.246 1 97.81 169 TYR B N 1
ATOM 2967 C CA . TYR B 1 169 ? -15.781 -15.297 -3.336 1 97.81 169 TYR B CA 1
ATOM 2968 C C . TYR B 1 169 ? -17.016 -14.523 -2.857 1 97.81 169 TYR B C 1
ATOM 2970 O O . TYR B 1 169 ? -18.016 -15.125 -2.463 1 97.81 169 TYR B O 1
ATOM 2978 N N . ALA B 1 170 ? -16.906 -13.234 -2.928 1 97.94 170 ALA B N 1
ATOM 2979 C CA . ALA B 1 170 ? -18.031 -12.398 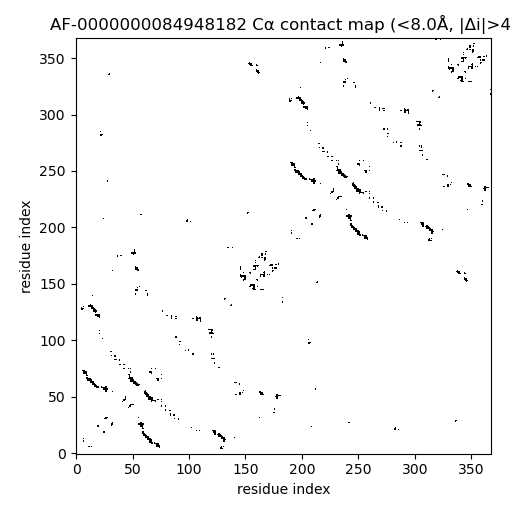-2.51 1 97.94 170 ALA B CA 1
ATOM 2980 C C . ALA B 1 170 ? -18.906 -12.031 -3.701 1 97.94 170 ALA B C 1
ATOM 2982 O O . ALA B 1 170 ? -19.875 -11.266 -3.557 1 97.94 170 ALA B O 1
ATOM 2983 N N . GLY B 1 171 ? -18.578 -12.461 -4.902 1 97.81 171 GLY B N 1
ATOM 2984 C CA . GLY B 1 171 ? -19.359 -12.18 -6.094 1 97.81 171 GLY B CA 1
ATOM 2985 C C . GLY B 1 171 ? -19.219 -10.742 -6.562 1 97.81 171 GLY B C 1
ATOM 2986 O O . GLY B 1 171 ? -20.141 -10.203 -7.195 1 97.81 171 GLY B O 1
ATOM 2987 N N . LEU B 1 172 ? -18.141 -10.086 -6.184 1 98.44 172 LEU B N 1
ATOM 2988 C CA . LEU B 1 172 ? -17.922 -8.688 -6.555 1 98.44 172 LEU B CA 1
ATOM 2989 C C . LEU B 1 172 ? -17.062 -8.594 -7.809 1 98.44 172 LEU B C 1
ATOM 2991 O O . LEU B 1 172 ? -16.453 -9.578 -8.227 1 98.44 172 LEU B O 1
ATOM 2995 N N . GLU B 1 173 ? -17.062 -7.395 -8.375 1 97.94 173 GLU B N 1
ATOM 2996 C CA . GLU B 1 173 ? -16.219 -7.152 -9.547 1 97.94 173 GLU B CA 1
ATOM 2997 C C . GLU B 1 173 ? -14.758 -7.445 -9.25 1 97.94 173 GLU B C 1
ATOM 2999 O O . GLU B 1 173 ? -14.258 -7.125 -8.172 1 97.94 173 GLU B O 1
ATOM 3004 N N . ASN B 1 174 ? -14.062 -8.07 -10.156 1 97.81 174 ASN B N 1
ATOM 3005 C CA . ASN B 1 174 ? -12.656 -8.438 -10.008 1 97.81 174 ASN B CA 1
ATOM 3006 C C . ASN B 1 174 ? -11.938 -8.445 -11.359 1 97.81 174 ASN B C 1
ATOM 3008 O O . ASN B 1 174 ? -12.578 -8.43 -12.406 1 97.81 174 ASN B O 1
ATOM 3012 N N . ASP B 1 175 ? -10.617 -8.5 -11.305 1 98.19 175 ASP B N 1
ATOM 3013 C CA . ASP B 1 175 ? -9.828 -8.43 -12.523 1 98.19 175 ASP B CA 1
ATOM 3014 C C . ASP B 1 175 ? -9.188 -9.781 -12.844 1 98.19 175 ASP B C 1
ATOM 3016 O O . ASP B 1 175 ? -8.531 -9.938 -13.883 1 98.19 175 ASP B O 1
ATOM 3020 N N . LEU B 1 176 ? -9.305 -10.758 -12 1 98.81 176 LEU B N 1
ATOM 3021 C CA . LEU B 1 176 ? -8.695 -12.07 -12.172 1 98.81 176 LEU B CA 1
ATOM 3022 C C . LEU B 1 176 ? -9.641 -13.172 -11.703 1 98.81 176 LEU B C 1
ATOM 3024 O O . LEU B 1 176 ? -10.008 -13.219 -10.531 1 98.81 176 LEU B O 1
ATOM 3028 N N . GLU B 1 177 ? -10.055 -14.055 -12.594 1 98.38 177 GLU B N 1
ATOM 3029 C CA . GLU B 1 177 ? -10.953 -15.156 -12.25 1 98.38 177 GLU B CA 1
ATOM 3030 C C . GLU B 1 177 ? -10.234 -16.219 -11.414 1 98.38 177 GLU B C 1
ATOM 3032 O O . GLU B 1 177 ? -9.047 -16.453 -11.602 1 98.38 177 GLU B O 1
ATOM 3037 N N . VAL B 1 178 ? -10.945 -16.766 -10.484 1 98.5 178 VAL B N 1
ATOM 3038 C CA . VAL B 1 178 ? -10.422 -17.891 -9.711 1 98.5 178 VAL B CA 1
ATOM 3039 C C . VAL B 1 178 ? -11.445 -19.016 -9.695 1 98.5 178 VAL B C 1
ATOM 3041 O O . VAL B 1 178 ? -12.617 -18.812 -10.023 1 98.5 178 VAL B O 1
ATOM 3044 N N . ILE B 1 179 ? -10.961 -20.188 -9.461 1 96.88 179 ILE B N 1
ATOM 3045 C CA . ILE B 1 179 ? -11.852 -21.328 -9.25 1 96.88 179 ILE B CA 1
ATOM 3046 C C . ILE B 1 179 ? -12.336 -21.344 -7.797 1 96.88 179 ILE B C 1
ATOM 3048 O O . ILE B 1 179 ? -11.539 -21.547 -6.875 1 96.88 179 ILE B O 1
ATOM 3052 N N . LEU B 1 180 ? -13.609 -21.141 -7.602 1 96.25 180 LEU B N 1
ATOM 3053 C CA . LEU B 1 180 ? -14.156 -21.078 -6.254 1 96.25 180 LEU B CA 1
ATOM 3054 C C . LEU B 1 180 ? -14.195 -22.453 -5.605 1 96.25 180 LEU B C 1
ATOM 3056 O O . LEU B 1 180 ? -14.617 -23.438 -6.238 1 96.25 180 LEU B O 1
ATOM 3060 N N . LEU B 1 181 ? -13.672 -22.469 -4.422 1 91.12 181 LEU B N 1
ATOM 3061 C CA . LEU B 1 181 ? -13.688 -23.719 -3.68 1 91.12 181 LEU B CA 1
ATOM 3062 C C . LEU B 1 181 ? -14.914 -23.812 -2.781 1 91.12 181 LEU B C 1
ATOM 3064 O O . LEU B 1 181 ? -15.328 -22.812 -2.184 1 91.12 181 LEU B O 1
ATOM 3068 N N . SER B 1 182 ? -15.711 -24.906 -2.861 1 80.44 182 SER B N 1
ATOM 3069 C CA . SER B 1 182 ? -16.844 -25.172 -1.98 1 80.44 182 SER B CA 1
ATOM 3070 C C . SER B 1 182 ? -16.391 -25.875 -0.707 1 80.44 182 SER B C 1
ATOM 3072 O O . SER B 1 182 ? -16.188 -27.094 -0.702 1 80.44 182 SER B O 1
ATOM 3074 N N . LEU B 1 183 ? -15.672 -25.156 0.069 1 61.88 183 LEU B N 1
ATOM 3075 C CA . LEU B 1 183 ? -15.117 -25.875 1.22 1 61.88 183 LEU B CA 1
ATOM 3076 C C . LEU B 1 183 ? -16.188 -26.109 2.279 1 61.88 183 LEU B C 1
ATOM 3078 O O . LEU B 1 183 ? -15.969 -26.828 3.246 1 61.88 183 LEU B O 1
ATOM 3082 N N . PHE B 1 184 ? -17.422 -25.406 2.195 1 48.12 184 PHE B N 1
ATOM 3083 C CA . PHE B 1 184 ? -18.5 -25.812 3.096 1 48.12 184 PHE B CA 1
ATOM 3084 C C . PHE B 1 184 ? -19.594 -26.562 2.338 1 48.12 184 PHE B C 1
ATOM 3086 O O . PHE B 1 184 ? -19.766 -26.344 1.138 1 48.12 184 PHE B O 1
#